Protein AF-0000000082329421 (afdb_homodimer)

Structure (mmCIF, N/CA/C/O backbone):
data_AF-0000000082329421-model_v1
#
loop_
_entity.id
_entity.type
_entity.pdbx_description
1 polymer 'Helix-turn-helix transcriptional regulator'
#
loop_
_atom_site.group_PDB
_atom_site.id
_atom_site.type_symbol
_atom_site.label_atom_id
_atom_site.label_alt_id
_atom_site.label_comp_id
_atom_site.label_asym_id
_atom_site.label_entity_id
_atom_site.label_seq_id
_atom_site.pdbx_PDB_ins_code
_atom_site.Cartn_x
_atom_site.Cartn_y
_atom_site.Cartn_z
_atom_site.occupancy
_atom_site.B_iso_or_equiv
_atom_site.auth_seq_id
_atom_site.auth_comp_id
_atom_site.auth_asym_id
_atom_site.auth_atom_id
_atom_site.pdbx_PDB_model_num
ATOM 1 N N . MET A 1 1 ? 13.047 -3.498 -14.539 1 42.19 1 MET A N 1
ATOM 2 C CA . MET A 1 1 ? 12.641 -2.104 -14.664 1 42.19 1 MET A CA 1
ATOM 3 C C . MET A 1 1 ? 11.586 -1.751 -13.625 1 42.19 1 MET A C 1
ATOM 5 O O . MET A 1 1 ? 10.562 -2.434 -13.516 1 42.19 1 MET A O 1
ATOM 9 N N . ASP A 1 2 ? 12.062 -1.331 -12.398 1 55.62 2 ASP A N 1
ATOM 10 C CA . ASP A 1 2 ? 11.07 -0.874 -11.43 1 55.62 2 ASP A CA 1
ATOM 11 C C . ASP A 1 2 ? 10.047 0.046 -12.086 1 55.62 2 ASP A C 1
ATOM 13 O O . ASP A 1 2 ? 10.406 0.966 -12.82 1 55.62 2 ASP A O 1
ATOM 17 N N . ASP A 1 3 ? 8.789 -0.523 -12.219 1 69.56 3 ASP A N 1
ATOM 18 C CA . ASP A 1 3 ? 7.719 0.151 -12.945 1 69.56 3 ASP A CA 1
ATOM 19 C C . ASP A 1 3 ? 6.957 1.113 -12.039 1 69.56 3 ASP A C 1
ATOM 21 O O . ASP A 1 3 ? 6.68 0.793 -10.883 1 69.56 3 ASP A O 1
ATOM 25 N N . GLU A 1 4 ? 7.133 2.285 -12.422 1 78.12 4 GLU A N 1
ATOM 26 C CA . GLU A 1 4 ? 6.234 3.258 -11.805 1 78.12 4 GLU A CA 1
ATOM 27 C C . GLU A 1 4 ? 4.777 2.824 -11.93 1 78.12 4 GLU A C 1
ATOM 29 O O . GLU A 1 4 ? 4.363 2.324 -12.977 1 78.12 4 GLU A O 1
ATOM 34 N N . SER A 1 5 ? 4.184 2.783 -10.758 1 86.19 5 SER A N 1
ATOM 35 C CA . SER A 1 5 ? 2.781 2.383 -10.711 1 86.19 5 SER A CA 1
ATOM 36 C C . SER A 1 5 ? 1.927 3.436 -10.016 1 86.19 5 SER A C 1
ATOM 38 O O . SER A 1 5 ? 2.455 4.359 -9.391 1 86.19 5 SER A O 1
ATOM 40 N N . SER A 1 6 ? 0.655 3.314 -10.281 1 89.69 6 SER A N 1
ATOM 41 C CA . SER A 1 6 ? -0.26 4.203 -9.57 1 89.69 6 SER A CA 1
ATOM 42 C C . SER A 1 6 ? -0.683 3.611 -8.234 1 89.69 6 SER A C 1
ATOM 44 O O . SER A 1 6 ? -0.635 2.395 -8.039 1 89.69 6 SER A O 1
ATOM 46 N N . ILE A 1 7 ? -1.016 4.426 -7.352 1 90.06 7 ILE A N 1
ATOM 47 C CA . ILE A 1 7 ? -1.531 3.988 -6.059 1 90.06 7 ILE A CA 1
ATOM 48 C C . ILE A 1 7 ? -2.783 3.139 -6.266 1 90.06 7 ILE A C 1
ATOM 50 O O . ILE A 1 7 ? -3.002 2.16 -5.547 1 90.06 7 ILE A O 1
ATOM 54 N N . GLU A 1 8 ? -3.562 3.521 -7.246 1 87.44 8 GLU A N 1
ATOM 55 C CA . GLU A 1 8 ? -4.785 2.787 -7.555 1 87.44 8 GLU A CA 1
ATOM 56 C C . GLU A 1 8 ? -4.484 1.338 -7.922 1 87.44 8 GLU A C 1
ATOM 58 O O . GLU A 1 8 ? -5.238 0.43 -7.566 1 87.44 8 GLU A O 1
ATOM 63 N N . GLU A 1 9 ? -3.438 1.162 -8.633 1 87.19 9 GLU A N 1
ATOM 64 C CA . GLU A 1 9 ? -3.049 -0.194 -9.008 1 87.19 9 GLU A CA 1
ATOM 65 C C . GLU A 1 9 ? -2.711 -1.034 -7.785 1 87.19 9 GLU A C 1
ATOM 67 O O . GLU A 1 9 ? -3.115 -2.195 -7.688 1 87.19 9 GLU A O 1
ATOM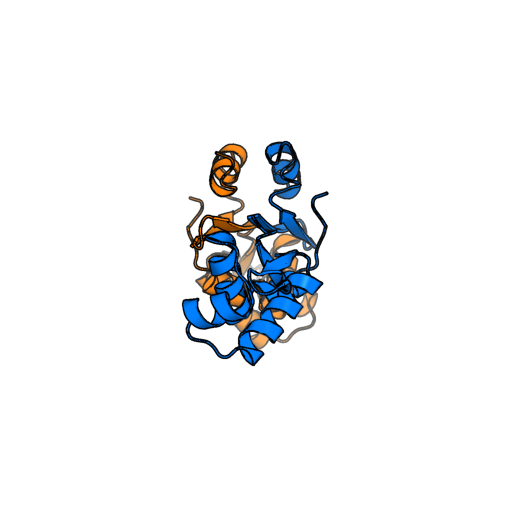 72 N N . VAL A 1 10 ? -1.983 -0.462 -6.844 1 87.38 10 VAL A N 1
ATOM 73 C CA . VAL A 1 10 ? -1.625 -1.146 -5.605 1 87.38 10 VAL A CA 1
ATOM 74 C C . VAL A 1 10 ? -2.885 -1.446 -4.797 1 87.38 10 VAL A C 1
ATOM 76 O O . VAL A 1 10 ? -3.074 -2.57 -4.324 1 87.38 10 VAL A O 1
ATOM 79 N N . LEU A 1 11 ? -3.77 -0.457 -4.695 1 89.12 11 LEU A N 1
ATOM 80 C CA . LEU A 1 11 ? -4.988 -0.599 -3.906 1 89.12 11 LEU A CA 1
ATOM 81 C C . LEU A 1 11 ? -5.918 -1.634 -4.527 1 89.12 11 LEU A C 1
ATOM 83 O O . LEU A 1 11 ? -6.621 -2.354 -3.812 1 89.12 11 LEU A O 1
ATOM 87 N N . ASN A 1 12 ? -5.871 -1.759 -5.773 1 88.81 12 ASN A N 1
ATOM 88 C CA . ASN A 1 12 ? -6.742 -2.695 -6.477 1 88.81 12 ASN A CA 1
ATOM 89 C C . ASN A 1 12 ? -6.211 -4.121 -6.402 1 88.81 12 ASN A C 1
ATOM 91 O O . ASN A 1 12 ? -6.961 -5.082 -6.586 1 88.81 12 ASN A O 1
ATOM 95 N N . THR A 1 13 ? -5.008 -4.281 -6.164 1 92.62 13 THR A N 1
ATOM 96 C CA . THR A 1 13 ? -4.414 -5.613 -6.133 1 92.62 13 THR A CA 1
ATOM 97 C C . THR A 1 13 ? -4.121 -6.043 -4.699 1 92.62 13 THR A C 1
ATOM 99 O O . THR A 1 13 ? -4.902 -6.777 -4.094 1 92.62 13 THR A O 1
ATOM 102 N N . ILE A 1 14 ? -3.129 -5.336 -4.098 1 91.31 14 ILE A N 1
ATOM 103 C CA . ILE A 1 14 ? -2.711 -5.668 -2.74 1 91.31 14 ILE A CA 1
ATOM 104 C C . ILE A 1 14 ? -3.836 -5.34 -1.759 1 91.31 14 ILE A C 1
ATOM 106 O O . ILE A 1 14 ? -3.975 -5.996 -0.723 1 91.31 14 ILE A O 1
ATOM 110 N N . GLY A 1 15 ? -4.602 -4.398 -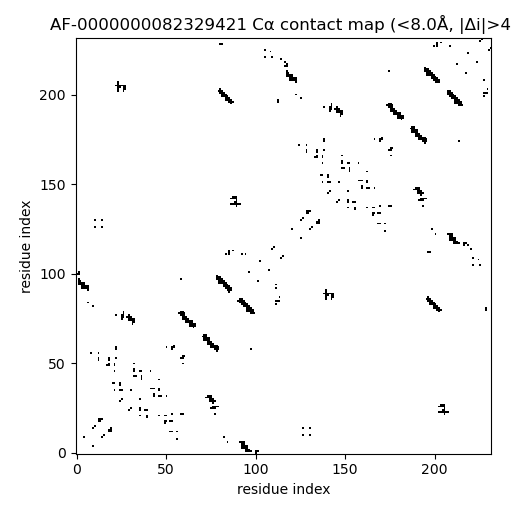2.146 1 92.62 15 GLY A N 1
ATOM 111 C CA . GLY A 1 15 ? -5.734 -4.02 -1.316 1 92.62 15 GLY A CA 1
ATOM 112 C C . GLY A 1 15 ? -6.844 -5.059 -1.31 1 92.62 15 GLY A C 1
ATOM 113 O O . GLY A 1 15 ? -7.695 -5.059 -0.418 1 92.62 15 GLY A O 1
ATOM 114 N N . ASP A 1 16 ? -6.902 -5.902 -2.291 1 92.19 16 ASP A N 1
ATOM 115 C CA . ASP A 1 16 ? -7.867 -6.992 -2.373 1 92.19 16 ASP A CA 1
ATOM 116 C C . ASP A 1 16 ? -7.398 -8.203 -1.576 1 92.19 16 ASP A C 1
ATOM 118 O O . ASP A 1 16 ? -6.355 -8.789 -1.877 1 92.19 16 ASP A O 1
ATOM 122 N N . GLU A 1 17 ? -8.141 -8.555 -0.626 1 93.12 17 GLU A N 1
ATOM 123 C CA . GLU A 1 17 ? -7.738 -9.617 0.295 1 93.12 17 GLU A CA 1
ATOM 124 C C . GLU A 1 17 ? -7.531 -10.938 -0.441 1 93.12 17 GLU A C 1
ATOM 126 O O . GLU A 1 17 ? -6.574 -11.664 -0.169 1 93.12 17 GLU A O 1
ATOM 131 N N . HIS A 1 18 ? -8.461 -11.266 -1.321 1 94.5 18 HIS A N 1
ATOM 132 C CA . HIS A 1 18 ? -8.328 -12.516 -2.059 1 94.5 18 HIS A CA 1
ATOM 133 C C . HIS A 1 18 ? -7.105 -12.492 -2.969 1 94.5 18 HIS A C 1
ATOM 135 O O . HIS A 1 18 ? -6.402 -13.5 -3.096 1 94.5 18 HIS A O 1
ATOM 141 N N . ALA A 1 19 ? -6.875 -11.359 -3.598 1 95.88 19 ALA A N 1
ATOM 142 C CA . ALA A 1 19 ? -5.684 -11.234 -4.43 1 95.88 19 ALA A CA 1
ATOM 143 C C . ALA A 1 19 ? -4.414 -11.422 -3.605 1 95.88 19 ALA A C 1
ATOM 145 O O . ALA A 1 19 ? -3.48 -12.102 -4.035 1 95.88 19 ALA A O 1
ATOM 146 N N . ARG A 1 20 ? -4.414 -10.812 -2.457 1 96.06 20 ARG A N 1
ATOM 147 C CA . ARG A 1 20 ? -3.273 -10.969 -1.56 1 96.06 20 ARG A CA 1
ATOM 148 C C . ARG A 1 20 ? -3.055 -12.43 -1.196 1 96.06 20 ARG A C 1
ATOM 150 O O . ARG A 1 20 ? -1.918 -12.906 -1.162 1 96.06 20 ARG A O 1
ATOM 157 N N . THR A 1 21 ? -4.113 -13.039 -0.933 1 96.75 21 THR A N 1
ATOM 158 C CA . THR A 1 21 ? -4.055 -14.445 -0.534 1 96.75 21 THR A CA 1
ATOM 159 C C . THR A 1 21 ? -3.51 -15.305 -1.669 1 96.75 21 THR A C 1
ATOM 161 O O . THR A 1 21 ? -2.643 -16.156 -1.449 1 96.75 21 THR A O 1
ATOM 164 N N . VAL A 1 22 ? -4 -15.102 -2.799 1 97.81 22 VAL A N 1
ATOM 165 C CA . VAL A 1 22 ? -3.553 -15.844 -3.971 1 97.81 22 VAL A CA 1
ATOM 166 C C . VAL A 1 22 ? -2.08 -15.547 -4.242 1 97.81 22 VAL A C 1
ATOM 168 O O . VAL A 1 22 ? -1.291 -16.469 -4.492 1 97.81 22 VAL A O 1
ATOM 171 N N . LEU A 1 23 ? -1.725 -14.281 -4.207 1 97.25 23 LEU A N 1
ATOM 172 C CA . LEU A 1 23 ? -0.35 -13.859 -4.449 1 97.25 23 LEU A CA 1
ATOM 173 C C . LEU A 1 23 ? 0.599 -14.492 -3.434 1 97.25 23 LEU A C 1
ATOM 175 O O . LEU A 1 23 ? 1.676 -14.969 -3.799 1 97.25 23 LEU A O 1
ATOM 179 N N . ALA A 1 24 ? 0.204 -14.484 -2.205 1 97.44 24 ALA A N 1
ATOM 180 C CA . ALA A 1 24 ? 1.002 -15.117 -1.16 1 97.44 24 ALA A CA 1
ATOM 181 C C . ALA A 1 24 ? 1.198 -16.609 -1.444 1 97.44 24 ALA A C 1
ATOM 183 O O . ALA A 1 24 ? 2.309 -17.125 -1.315 1 97.44 24 ALA A O 1
ATOM 184 N N . SER A 1 25 ? 0.148 -17.266 -1.814 1 97.75 25 SER A N 1
ATOM 185 C CA . SER A 1 25 ? 0.208 -18.688 -2.102 1 97.75 25 SER A CA 1
ATOM 186 C C . SER A 1 25 ? 1.174 -18.984 -3.244 1 97.75 25 SER A C 1
ATOM 188 O O . SER A 1 25 ? 2.006 -19.891 -3.145 1 97.75 25 SER A O 1
ATOM 190 N N . VAL A 1 26 ? 1.077 -18.188 -4.293 1 96.88 26 VAL A N 1
ATOM 191 C CA . VAL A 1 26 ? 1.914 -18.391 -5.469 1 96.88 26 VAL A CA 1
ATOM 192 C C . VAL A 1 26 ? 3.361 -18.031 -5.145 1 96.88 26 VAL A C 1
ATOM 194 O O . VAL A 1 26 ? 4.293 -18.562 -5.754 1 96.88 26 VAL A O 1
ATOM 197 N N . SER A 1 27 ? 3.549 -17.047 -4.27 1 95.81 27 SER A N 1
ATOM 198 C CA . SER A 1 27 ? 4.895 -16.703 -3.836 1 95.81 27 SER A CA 1
ATOM 199 C C . SER A 1 27 ? 5.574 -17.875 -3.135 1 95.81 27 SER A C 1
ATOM 201 O O . SER A 1 27 ? 6.785 -18.078 -3.277 1 95.81 27 SER A O 1
ATOM 203 N N . ARG A 1 28 ? 4.859 -18.578 -2.385 1 96 28 ARG A N 1
ATOM 204 C CA . ARG A 1 28 ? 5.383 -19.734 -1.662 1 96 28 ARG A CA 1
ATOM 205 C C . ARG A 1 28 ? 5.656 -20.891 -2.611 1 96 28 ARG A C 1
ATOM 207 O O . ARG A 1 28 ? 6.703 -21.531 -2.531 1 96 28 ARG A O 1
ATOM 214 N N . GLU A 1 29 ? 4.613 -21.125 -3.455 1 97 29 GLU A N 1
ATOM 215 C CA . GLU A 1 29 ? 4.695 -22.25 -4.391 1 97 29 GLU A CA 1
ATOM 216 C C . GLU A 1 29 ? 3.893 -21.969 -5.656 1 97 29 GLU A C 1
ATOM 218 O O . GLU A 1 29 ? 2.691 -21.703 -5.586 1 97 29 GLU A O 1
ATOM 223 N N . PRO A 1 30 ? 4.562 -22.047 -6.754 1 97.62 30 PRO A N 1
ATOM 224 C CA . PRO A 1 30 ? 3.799 -21.922 -8 1 97.62 30 PRO A CA 1
ATOM 225 C C . PRO A 1 30 ? 2.65 -22.922 -8.086 1 97.62 30 PRO A C 1
ATOM 227 O O . PRO A 1 30 ? 2.666 -23.953 -7.398 1 97.62 30 PRO A O 1
ATOM 230 N N . GLY A 1 31 ? 1.682 -22.625 -8.922 1 97.62 31 GLY A N 1
ATOM 231 C CA . GLY A 1 31 ? 0.572 -23.562 -9.055 1 97.62 31 GLY A CA 1
ATOM 232 C C . GLY A 1 31 ? -0.41 -23.172 -10.141 1 97.62 31 GLY A C 1
ATOM 233 O O . GLY A 1 31 ? -0.447 -22.016 -10.57 1 97.62 31 GLY A O 1
ATOM 234 N N . SER A 1 32 ? -1.15 -24.172 -10.594 1 97.88 32 SER A N 1
ATOM 235 C CA . SER A 1 32 ? -2.266 -23.938 -11.508 1 97.88 32 SER A CA 1
ATOM 236 C C . SER A 1 32 ? -3.469 -23.359 -10.766 1 97.88 32 SER A C 1
ATOM 238 O O . SER A 1 32 ? -3.504 -23.359 -9.531 1 97.88 32 SER A O 1
ATOM 240 N N . ALA A 1 33 ? -4.441 -22.875 -11.57 1 97.81 33 ALA A N 1
ATOM 241 C CA . ALA A 1 33 ? -5.672 -22.375 -10.969 1 97.81 33 ALA A CA 1
ATOM 242 C C . ALA A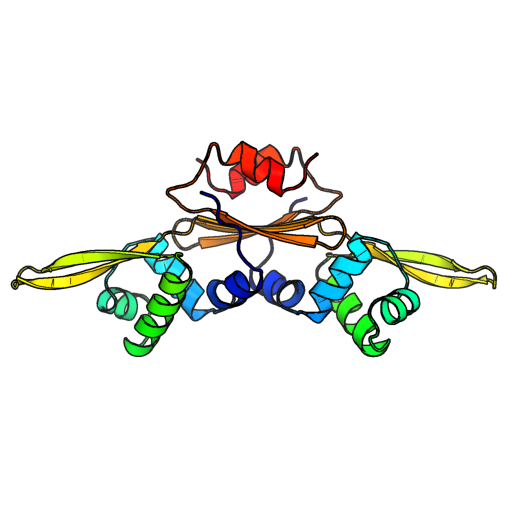 1 33 ? -6.32 -23.438 -10.078 1 97.81 33 ALA A C 1
ATOM 244 O O . ALA A 1 33 ? -6.793 -23.141 -8.984 1 97.81 33 ALA A O 1
ATOM 245 N N . LYS A 1 34 ? -6.297 -24.625 -10.562 1 96.81 34 LYS A N 1
ATOM 246 C CA . LYS A 1 34 ? -6.879 -25.734 -9.805 1 96.81 34 LYS A CA 1
ATOM 247 C C . LYS A 1 34 ? -6.121 -25.969 -8.5 1 96.81 34 LYS A C 1
ATOM 249 O O . LYS A 1 34 ? -6.73 -26.125 -7.441 1 96.81 34 LYS A O 1
ATOM 254 N N . GLU A 1 35 ? -4.859 -26.062 -8.602 1 97.56 35 GLU A N 1
ATOM 255 C CA . GLU A 1 35 ? -4.031 -26.266 -7.418 1 97.56 35 GLU A CA 1
ATOM 256 C C . GLU A 1 35 ? -4.219 -25.141 -6.398 1 97.56 35 GLU A C 1
ATOM 258 O O . GLU A 1 35 ? -4.281 -25.391 -5.195 1 97.56 35 GLU A O 1
ATOM 263 N N . LEU A 1 36 ? -4.277 -23.906 -6.879 1 98.06 36 LEU A N 1
ATOM 264 C CA . LEU A 1 36 ? -4.473 -22.766 -6.004 1 98.06 36 LEU A CA 1
ATOM 265 C C . LEU A 1 36 ? -5.844 -22.812 -5.332 1 98.06 36 LEU A C 1
ATOM 267 O O . LEU A 1 36 ? -5.969 -22.516 -4.141 1 98.06 36 LEU A O 1
ATOM 271 N N . ALA A 1 37 ? -6.848 -23.172 -6.055 1 97.94 37 ALA A N 1
ATOM 272 C CA . ALA A 1 37 ? -8.195 -23.297 -5.504 1 97.94 37 ALA A CA 1
ATOM 273 C C . ALA A 1 37 ? -8.219 -24.312 -4.363 1 97.94 37 ALA A C 1
ATOM 275 O O . ALA A 1 37 ? -8.812 -24.062 -3.311 1 97.94 37 ALA A O 1
ATOM 276 N N . ASP A 1 38 ? -7.543 -25.438 -4.566 1 97.69 38 ASP A N 1
ATOM 277 C CA . ASP A 1 38 ? -7.465 -26.484 -3.555 1 97.69 38 ASP A CA 1
ATOM 278 C C . ASP A 1 38 ? -6.695 -26 -2.326 1 97.69 38 ASP A C 1
ATOM 280 O O . ASP A 1 38 ? -7.145 -26.188 -1.194 1 97.69 38 ASP A O 1
ATOM 284 N N . ARG A 1 39 ? -5.582 -25.344 -2.572 1 96.69 39 ARG A N 1
ATOM 285 C CA . ARG A 1 39 ? -4.711 -24.875 -1.498 1 96.69 39 ARG A CA 1
ATOM 286 C C . ARG A 1 39 ? -5.41 -23.828 -0.638 1 96.69 39 ARG A C 1
ATOM 288 O O . ARG A 1 39 ? -5.227 -23.797 0.58 1 96.69 39 ARG A O 1
ATOM 295 N N . LEU A 1 40 ? -6.207 -22.953 -1.226 1 97.12 40 LEU A N 1
ATOM 296 C CA . LEU A 1 40 ? -6.785 -21.812 -0.542 1 97.12 40 LEU A CA 1
ATOM 297 C C . LEU A 1 40 ? -8.242 -22.062 -0.179 1 97.12 40 LEU A C 1
ATOM 299 O O . LEU A 1 40 ? -8.883 -21.234 0.464 1 97.12 40 LEU A O 1
ATOM 303 N N . ASP A 1 41 ? -8.766 -23.156 -0.575 1 97.12 41 ASP A N 1
ATOM 304 C CA . ASP A 1 41 ? -10.156 -23.516 -0.334 1 97.12 41 ASP A CA 1
ATOM 305 C C . ASP A 1 41 ? -11.102 -22.438 -0.87 1 97.12 41 ASP A C 1
ATOM 307 O O . ASP A 1 41 ? -11.953 -21.938 -0.139 1 97.12 41 ASP A O 1
ATOM 311 N N . LEU A 1 42 ? -10.898 -22.016 -2.025 1 96.5 42 LEU A N 1
ATOM 312 C CA . LEU A 1 42 ? -11.711 -21.062 -2.777 1 96.5 42 LEU A CA 1
ATOM 313 C C . LEU A 1 42 ? -12.211 -21.688 -4.078 1 96.5 42 LEU A C 1
ATOM 315 O O . LEU A 1 42 ? -11.641 -22.672 -4.562 1 96.5 42 LEU A O 1
ATOM 319 N N . SER A 1 43 ? -13.211 -21.141 -4.605 1 96.75 43 SER A N 1
ATOM 320 C CA . SER A 1 43 ? -13.742 -21.641 -5.871 1 96.75 43 SER A CA 1
ATOM 321 C C . SER A 1 43 ? -12.82 -21.297 -7.035 1 96.75 43 SER A C 1
ATOM 323 O O . SER A 1 43 ? -12.086 -20.297 -6.977 1 96.75 43 SER A O 1
ATOM 325 N N . ARG A 1 44 ? -12.867 -22.078 -8.07 1 96.5 44 ARG A N 1
ATOM 326 C CA . ARG A 1 44 ? -12.055 -21.828 -9.25 1 96.5 44 ARG A CA 1
ATOM 327 C C . ARG A 1 44 ? -12.398 -20.469 -9.875 1 96.5 44 ARG A C 1
ATOM 329 O O . ARG A 1 44 ? -11.5 -19.719 -10.273 1 96.5 44 ARG A O 1
ATOM 336 N N . PRO A 1 45 ? -13.688 -20.172 -9.969 1 97.06 45 PRO A N 1
ATOM 337 C CA . PRO A 1 45 ? -14 -18.844 -10.508 1 97.06 45 PRO A CA 1
ATOM 338 C C . PRO A 1 45 ? -13.352 -17.719 -9.703 1 97.06 45 PRO A C 1
ATOM 340 O O . PRO A 1 45 ? -12.875 -16.734 -10.281 1 97.06 45 PRO A O 1
ATOM 343 N N . THR A 1 46 ? -13.359 -17.797 -8.406 1 96.25 46 THR A N 1
ATOM 344 C CA . THR A 1 46 ? -12.734 -16.797 -7.547 1 96.25 46 THR A CA 1
ATOM 345 C C . THR A 1 46 ? -11.242 -16.703 -7.824 1 96.25 46 THR A C 1
ATOM 347 O O . THR A 1 46 ? -10.695 -15.609 -7.941 1 96.25 46 THR A O 1
ATOM 350 N N . ILE A 1 47 ? -10.633 -17.844 -7.934 1 97.88 47 ILE A N 1
ATOM 351 C CA . ILE A 1 47 ? -9.203 -17.906 -8.203 1 97.88 47 ILE A CA 1
ATOM 352 C C . ILE A 1 47 ? -8.906 -17.266 -9.555 1 97.88 47 ILE A C 1
ATOM 354 O O . ILE A 1 47 ? -7.992 -16.438 -9.68 1 97.88 47 ILE A O 1
ATOM 358 N N . TYR A 1 48 ? -9.656 -17.594 -10.539 1 97.62 48 TYR A N 1
ATOM 359 C CA . TYR A 1 48 ? -9.422 -17.062 -11.883 1 97.62 48 TYR A CA 1
ATOM 360 C C . TYR A 1 48 ? -9.531 -15.539 -11.898 1 97.62 48 TYR A C 1
ATOM 362 O O . TYR A 1 48 ? -8.711 -14.859 -12.516 1 97.62 48 TYR A O 1
ATOM 370 N N . ARG A 1 49 ? -10.508 -15.055 -11.25 1 97.31 49 ARG A N 1
ATOM 371 C CA . ARG A 1 49 ? -10.688 -13.609 -11.195 1 97.31 49 ARG A CA 1
ATOM 372 C C . ARG A 1 49 ? -9.469 -12.93 -10.586 1 97.31 49 ARG A C 1
ATOM 374 O O . ARG A 1 49 ? -9.023 -11.891 -11.078 1 97.31 49 ARG A O 1
ATOM 381 N N . ARG A 1 50 ? -8.875 -13.547 -9.562 1 97.81 50 ARG A N 1
ATOM 382 C CA . ARG A 1 50 ? -7.742 -12.914 -8.883 1 97.81 50 ARG A CA 1
ATOM 383 C C . ARG A 1 50 ? -6.457 -13.109 -9.68 1 97.81 50 ARG A C 1
ATOM 385 O O . ARG A 1 50 ? -5.578 -12.242 -9.664 1 97.81 50 ARG A O 1
ATOM 392 N N . LEU A 1 51 ? -6.414 -14.25 -10.336 1 97.88 51 LEU A N 1
ATOM 393 C CA . LEU A 1 51 ? -5.27 -14.453 -11.211 1 97.88 51 LEU A CA 1
ATOM 394 C C . LEU A 1 51 ? -5.262 -13.43 -12.344 1 97.88 51 LEU A C 1
ATOM 396 O O . LEU A 1 51 ? -4.211 -12.891 -12.695 1 97.88 51 LEU A O 1
ATOM 400 N N . GLU A 1 52 ? -6.418 -13.18 -12.914 1 97 52 GLU A N 1
ATOM 401 C CA . GLU A 1 52 ? -6.539 -12.18 -13.969 1 97 52 GLU A CA 1
ATOM 402 C C . GLU A 1 52 ? -6.133 -10.797 -13.461 1 97 52 GLU A C 1
ATOM 404 O O . GLU A 1 52 ? -5.363 -10.094 -14.117 1 97 52 GLU A O 1
ATOM 409 N N . LEU A 1 53 ? -6.633 -10.43 -12.375 1 96.25 53 LEU A N 1
ATOM 410 C CA . LEU A 1 53 ? -6.309 -9.141 -11.766 1 96.25 53 LEU A CA 1
ATOM 411 C C . LEU A 1 53 ? -4.809 -9.016 -11.531 1 96.25 53 LEU A C 1
ATOM 413 O O . LEU A 1 53 ? -4.211 -7.988 -11.875 1 96.25 53 LEU A O 1
ATOM 417 N N . LEU A 1 54 ? -4.188 -10.039 -10.93 1 96.56 54 LEU A N 1
ATOM 418 C CA . LEU A 1 54 ? -2.764 -10.031 -10.609 1 96.56 54 LEU A CA 1
ATOM 419 C C . LEU A 1 54 ? -1.925 -10.016 -11.883 1 96.56 54 LEU A C 1
ATOM 421 O O . LEU A 1 54 ? -0.878 -9.359 -11.938 1 96.56 54 LEU A O 1
ATOM 425 N N . GLN A 1 55 ? -2.395 -10.695 -12.867 1 95.38 55 GLN A N 1
ATOM 426 C CA . GLN A 1 55 ? -1.702 -10.727 -14.148 1 95.38 55 GLN A CA 1
ATOM 427 C C . GLN A 1 55 ? -1.769 -9.375 -14.844 1 95.38 55 GLN A C 1
ATOM 429 O O . GLN A 1 55 ? -0.777 -8.914 -15.414 1 95.38 55 GLN A O 1
ATOM 434 N N . GLU A 1 56 ? -2.939 -8.75 -14.844 1 92.81 56 GLU A N 1
ATOM 435 C CA . GLU A 1 56 ? -3.137 -7.441 -15.469 1 92.81 56 GLU A CA 1
ATOM 436 C C . GLU A 1 56 ? -2.189 -6.398 -14.875 1 92.81 56 GLU A C 1
ATOM 438 O O . GLU A 1 56 ? -1.854 -5.41 -15.531 1 92.81 56 GLU A O 1
ATOM 443 N N . ASN A 1 57 ? -1.721 -6.656 -13.688 1 91.81 57 ASN A N 1
ATOM 444 C CA . ASN A 1 57 ? -0.837 -5.711 -13.008 1 91.81 57 ASN A CA 1
ATOM 445 C C . ASN A 1 57 ? 0.583 -6.262 -12.891 1 91.81 57 ASN A C 1
ATOM 447 O O . ASN A 1 57 ? 1.379 -5.77 -12.094 1 91.81 57 ASN A O 1
ATOM 451 N N . ASP A 1 58 ? 0.831 -7.371 -13.555 1 91.81 58 ASP A N 1
ATOM 452 C CA . ASP A 1 58 ? 2.148 -7.98 -13.703 1 91.81 58 ASP A CA 1
ATOM 453 C C . ASP A 1 58 ? 2.709 -8.422 -12.352 1 91.81 58 ASP A C 1
ATOM 455 O O . ASP A 1 58 ? 3.908 -8.289 -12.102 1 91.81 58 ASP A O 1
ATOM 459 N N . LEU A 1 59 ? 1.865 -8.836 -11.5 1 9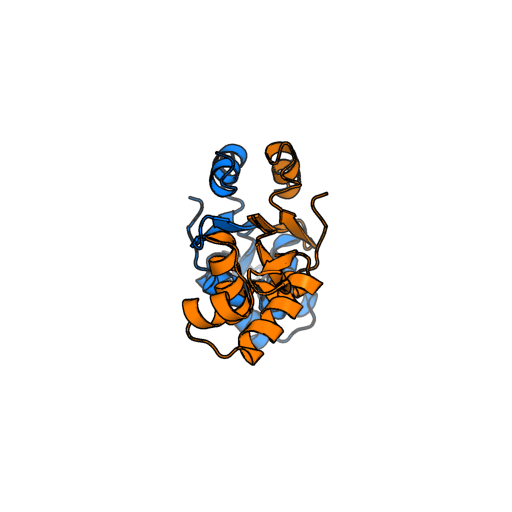5 59 LEU A N 1
ATOM 460 C CA . LEU A 1 59 ? 2.293 -9.281 -10.18 1 95 59 LEU A CA 1
ATOM 461 C C . LEU A 1 59 ? 2.516 -10.789 -10.164 1 95 59 LEU A C 1
ATOM 463 O O . LEU A 1 59 ? 3.104 -11.328 -9.219 1 95 59 LEU A O 1
ATOM 467 N N . ILE A 1 60 ? 2.041 -11.43 -11.164 1 96.62 60 ILE A N 1
ATOM 468 C CA . ILE A 1 60 ? 2.32 -12.844 -11.398 1 96.62 60 ILE A CA 1
ATOM 469 C C . ILE A 1 60 ? 2.654 -13.062 -12.867 1 96.62 60 ILE A C 1
ATOM 471 O O . ILE A 1 60 ? 2.377 -12.203 -13.711 1 96.62 60 ILE A O 1
ATOM 475 N N . LYS A 1 61 ? 3.238 -14.156 -13.102 1 96.56 61 LYS A N 1
ATOM 476 C CA . LYS A 1 61 ? 3.514 -14.648 -14.445 1 96.56 61 LYS A CA 1
ATOM 477 C C . LYS A 1 61 ? 2.955 -16.062 -14.641 1 96.56 61 LYS A C 1
ATOM 479 O O . LYS A 1 61 ? 2.703 -16.766 -13.664 1 96.56 61 LYS A O 1
ATOM 484 N N . ASP A 1 62 ? 2.643 -16.344 -15.805 1 97.12 62 ASP A N 1
ATOM 485 C CA . ASP A 1 62 ? 2.201 -17.703 -16.078 1 97.12 62 ASP A CA 1
ATOM 486 C C . ASP A 1 62 ? 3.064 -18.359 -17.156 1 97.12 62 ASP A C 1
ATOM 488 O O . ASP A 1 62 ? 3.703 -17.672 -17.953 1 97.12 62 ASP A O 1
ATOM 492 N N . ARG A 1 63 ? 3.182 -19.609 -17.141 1 97.06 63 ARG A N 1
ATOM 493 C CA . ARG A 1 63 ? 3.775 -20.422 -18.203 1 97.06 63 ARG A CA 1
ATOM 494 C C . ARG A 1 63 ? 2.902 -21.625 -18.516 1 97.06 63 ARG A C 1
ATOM 496 O O . ARG A 1 63 ? 2.166 -22.109 -17.656 1 97.06 63 ARG A O 1
ATOM 503 N N . THR A 1 64 ? 2.906 -22.047 -19.734 1 97.38 64 THR A N 1
ATOM 504 C CA . THR A 1 64 ? 2.137 -23.203 -20.156 1 97.38 64 THR A CA 1
ATOM 505 C C . THR A 1 64 ? 2.955 -24.484 -19.984 1 97.38 64 THR A C 1
ATOM 507 O O . THR A 1 64 ? 4.09 -24.562 -20.453 1 97.38 64 THR A O 1
ATOM 510 N N . LEU A 1 65 ? 2.357 -25.391 -19.328 1 96.75 65 LEU A N 1
ATOM 511 C CA . LEU A 1 65 ? 2.982 -26.688 -19.125 1 96.75 65 LEU A CA 1
ATOM 512 C C . LEU A 1 65 ? 2.117 -27.812 -19.703 1 96.75 65 LEU A C 1
ATOM 514 O O . LEU A 1 65 ? 0.94 -27.594 -20 1 96.75 65 LEU A O 1
ATOM 518 N N . VAL A 1 66 ? 2.713 -28.969 -20 1 95.81 66 VAL A N 1
ATOM 519 C CA . VAL A 1 66 ? 2.006 -30.125 -20.531 1 95.81 66 VAL A CA 1
ATOM 520 C C . VAL A 1 66 ? 1.911 -31.219 -19.453 1 95.81 66 VAL A C 1
ATOM 522 O O . VAL A 1 66 ? 2.926 -31.625 -18.891 1 95.81 66 VAL A O 1
ATOM 525 N N . ALA A 1 67 ? 0.731 -31.656 -19.234 1 93.81 67 ALA A N 1
ATOM 526 C CA . ALA A 1 67 ? 0.478 -32.688 -18.234 1 93.81 67 ALA A CA 1
ATOM 527 C C . ALA A 1 67 ? 0.783 -34.094 -18.797 1 93.81 67 ALA A C 1
ATOM 529 O O . ALA A 1 67 ? 1.062 -34.219 -20 1 93.81 67 ALA A O 1
ATOM 530 N N . ASP A 1 68 ? 0.791 -35.062 -17.844 1 93.31 68 ASP A N 1
ATOM 531 C CA . ASP A 1 68 ? 1.085 -36.438 -18.234 1 93.31 68 ASP A CA 1
ATOM 532 C C . ASP A 1 68 ? 0.094 -36.906 -19.281 1 93.31 68 ASP A C 1
ATOM 534 O O . ASP A 1 68 ? 0.438 -37.75 -20.125 1 93.31 68 ASP A O 1
ATOM 538 N N . ASP A 1 69 ? -1.076 -36.406 -19.234 1 93.62 69 ASP A N 1
ATOM 539 C CA . ASP A 1 69 ? -2.111 -36.844 -20.172 1 93.62 69 ASP A CA 1
ATOM 540 C C . ASP A 1 69 ? -2.043 -36.062 -21.469 1 93.62 69 ASP A C 1
ATOM 542 O O . ASP A 1 69 ? -2.895 -36.219 -22.344 1 93.62 69 ASP A O 1
ATOM 546 N N . GLY A 1 70 ? -1.101 -35.219 -21.594 1 94.19 70 GLY A N 1
ATOM 547 C CA . GLY A 1 70 ? -0.878 -34.469 -22.812 1 94.19 70 GLY A CA 1
ATOM 548 C C . GLY A 1 70 ? -1.578 -33.125 -22.828 1 94.19 70 GLY A C 1
ATOM 549 O O . GLY A 1 70 ? -1.354 -32.312 -23.734 1 94.19 70 GLY A O 1
ATOM 550 N N . ASN A 1 71 ? -2.416 -32.938 -21.781 1 95.06 71 ASN A N 1
ATOM 551 C CA . ASN A 1 71 ? -3.146 -31.656 -21.75 1 95.06 71 ASN A CA 1
ATOM 552 C C . ASN A 1 71 ? -2.252 -30.516 -21.297 1 95.06 71 ASN A C 1
ATOM 554 O O . ASN A 1 71 ? -1.379 -30.688 -20.453 1 95.06 71 ASN A O 1
ATOM 558 N N . HIS A 1 72 ? -2.514 -29.359 -22 1 96.62 72 HIS A N 1
ATOM 559 C CA . HIS A 1 72 ? -1.802 -28.141 -21.609 1 96.62 72 HIS A CA 1
ATOM 560 C C . HIS A 1 72 ? -2.484 -27.469 -20.438 1 96.62 72 HIS A C 1
ATOM 562 O O . HIS A 1 72 ? -3.713 -27.469 -20.328 1 96.62 72 HIS A O 1
ATOM 568 N N . TYR A 1 73 ? -1.687 -26.922 -19.531 1 95.94 73 TYR A N 1
ATOM 569 C CA . TYR A 1 73 ? -2.256 -26.125 -18.453 1 95.94 73 TYR A CA 1
ATOM 570 C C . TYR A 1 73 ? -1.323 -24.969 -18.078 1 95.94 73 TYR A C 1
ATOM 572 O O . TYR A 1 73 ? -0.134 -25 -18.406 1 95.94 73 TYR A O 1
ATOM 580 N N . LYS A 1 74 ? -1.895 -24 -17.391 1 97.31 74 LYS A N 1
ATOM 581 C CA . LYS A 1 74 ? -1.115 -22.844 -16.969 1 97.31 74 LYS A CA 1
ATOM 582 C C . LYS A 1 74 ? -0.639 -22.984 -15.523 1 97.31 74 LYS A C 1
ATOM 584 O O . LYS A 1 74 ? -1.395 -23.438 -14.656 1 97.31 74 LYS A O 1
ATOM 589 N N . GLU A 1 75 ? 0.611 -22.656 -15.352 1 98.44 75 GLU A N 1
ATOM 590 C CA . GLU A 1 75 ? 1.166 -22.531 -14.008 1 98.44 75 GLU A CA 1
ATOM 591 C C . GLU A 1 75 ? 1.541 -21.078 -13.703 1 98.44 75 GLU A C 1
ATOM 593 O O . GLU A 1 75 ? 2.197 -20.422 -14.516 1 98.44 75 GLU A O 1
ATOM 598 N N . TYR A 1 76 ? 1.15 -20.641 -12.562 1 98.38 76 TYR A N 1
ATOM 599 C CA . TYR A 1 76 ? 1.372 -19.25 -12.18 1 98.38 76 TYR A CA 1
ATOM 600 C C . TYR A 1 76 ? 2.496 -19.141 -11.156 1 98.38 76 TYR A C 1
ATOM 602 O O . TYR A 1 76 ? 2.604 -19.969 -10.25 1 98.38 76 TYR A O 1
ATOM 610 N N . THR A 1 77 ? 3.312 -18.141 -11.328 1 97.19 77 THR A N 1
ATOM 611 C CA . THR A 1 77 ? 4.402 -17.828 -10.414 1 97.19 77 THR A CA 1
ATOM 612 C C . THR A 1 77 ? 4.328 -16.391 -9.945 1 97.19 77 THR A C 1
ATOM 614 O O . THR A 1 77 ? 3.779 -15.531 -10.648 1 97.19 77 THR A O 1
ATOM 617 N N . CYS A 1 78 ? 4.875 -16.219 -8.805 1 96.06 78 CYS A N 1
ATOM 618 C CA . CYS A 1 78 ? 4.867 -14.867 -8.242 1 96.06 78 CYS A CA 1
ATOM 619 C C . CYS A 1 78 ? 5.836 -13.953 -8.984 1 96.06 78 CYS A C 1
ATOM 621 O O . CYS A 1 78 ? 6.953 -14.359 -9.312 1 96.06 78 CYS A O 1
ATOM 623 N N . ASN A 1 79 ? 5.465 -12.781 -9.289 1 94.31 79 ASN A N 1
ATOM 624 C CA . ASN A 1 79 ? 6.293 -11.742 -9.891 1 94.31 79 ASN A CA 1
ATOM 625 C C . ASN A 1 79 ? 6.246 -10.453 -9.078 1 94.31 79 ASN A C 1
ATOM 627 O O . ASN A 1 79 ? 6.164 -9.359 -9.641 1 94.31 79 ASN A O 1
ATOM 631 N N . PHE A 1 80 ? 6.211 -10.617 -7.805 1 92.5 80 PHE A N 1
ATOM 632 C CA . PHE A 1 80 ? 6.133 -9.516 -6.852 1 92.5 80 PHE A CA 1
ATOM 633 C C . PHE A 1 80 ? 7.082 -9.75 -5.68 1 92.5 80 PHE A C 1
ATOM 635 O O . PHE A 1 80 ? 7.141 -10.852 -5.129 1 92.5 80 PHE A O 1
ATOM 642 N N . ASN A 1 81 ? 7.777 -8.758 -5.371 1 90.56 81 ASN A N 1
ATOM 643 C CA . ASN A 1 81 ? 8.617 -8.781 -4.18 1 90.56 81 ASN A CA 1
ATOM 644 C C . ASN A 1 81 ? 8.148 -7.758 -3.146 1 90.56 81 ASN A C 1
ATOM 646 O O . ASN A 1 81 ? 7.887 -8.109 -1.994 1 90.56 81 ASN A O 1
ATOM 650 N N . SER A 1 82 ? 8.016 -6.551 -3.637 1 90.81 82 SER A N 1
ATOM 651 C CA . SER A 1 82 ? 7.613 -5.484 -2.725 1 90.81 82 SER A CA 1
ATOM 652 C C . SER A 1 82 ? 7.055 -4.289 -3.486 1 90.81 82 SER A C 1
ATOM 654 O O . SER A 1 82 ? 7.281 -4.148 -4.691 1 90.81 82 SER A O 1
ATOM 656 N N . THR A 1 83 ? 6.355 -3.516 -2.828 1 91.38 83 THR A N 1
ATOM 657 C CA . THR A 1 83 ? 5.938 -2.211 -3.33 1 91.38 83 THR A CA 1
ATOM 658 C C . THR A 1 83 ? 6.254 -1.115 -2.316 1 91.38 83 THR A C 1
ATOM 660 O O . THR A 1 83 ? 6.105 -1.317 -1.109 1 91.38 83 THR A O 1
ATOM 663 N N . VAL A 1 84 ? 6.699 -0.022 -2.795 1 89.94 84 VAL A N 1
ATOM 664 C CA . VAL A 1 84 ? 7 1.149 -1.979 1 89.94 84 VAL A CA 1
ATOM 665 C C . VAL A 1 84 ? 6.086 2.307 -2.377 1 89.94 84 VAL A C 1
ATOM 667 O O . VAL A 1 84 ? 5.969 2.635 -3.561 1 89.94 84 VAL A O 1
ATOM 670 N N . ILE A 1 85 ? 5.438 2.805 -1.452 1 92.25 85 ILE A N 1
ATOM 671 C CA . ILE A 1 85 ? 4.695 4.047 -1.621 1 92.25 85 ILE A CA 1
ATOM 672 C C . ILE A 1 85 ? 5.395 5.172 -0.86 1 92.25 85 ILE A C 1
ATOM 674 O O . ILE A 1 85 ? 5.547 5.102 0.362 1 92.25 85 ILE A O 1
ATOM 678 N N . SER A 1 86 ? 5.812 6.172 -1.525 1 92.25 86 SER A N 1
ATOM 679 C CA . SER A 1 86 ? 6.535 7.273 -0.899 1 92.25 86 SER A CA 1
ATOM 680 C C . SER A 1 86 ? 5.812 8.602 -1.112 1 92.25 86 SER A C 1
ATOM 682 O O . SER A 1 86 ? 5.102 8.773 -2.104 1 92.25 86 SER A O 1
ATOM 684 N N . LEU A 1 87 ? 5.973 9.391 -0.186 1 93.25 87 LEU A N 1
ATOM 685 C CA . LEU A 1 87 ? 5.406 10.734 -0.255 1 93.25 87 LEU A CA 1
ATOM 686 C C . LEU A 1 87 ? 6.488 11.789 -0.058 1 93.25 87 LEU A C 1
ATOM 688 O O . LEU A 1 87 ? 7.262 11.719 0.901 1 93.25 87 LEU A O 1
ATOM 692 N N . ASP A 1 88 ? 6.629 12.695 -1.037 1 89.44 88 ASP A N 1
ATOM 693 C CA . ASP A 1 88 ? 7.547 13.828 -0.975 1 89.44 88 ASP A CA 1
ATOM 694 C C . ASP A 1 88 ? 6.891 15.094 -1.525 1 89.44 88 ASP A C 1
ATOM 696 O O . ASP A 1 88 ? 6.562 15.164 -2.711 1 89.44 88 ASP A O 1
ATOM 700 N N . ASP A 1 89 ? 6.77 16.094 -0.695 1 89.44 89 ASP A N 1
ATOM 701 C CA . ASP A 1 89 ? 6.219 17.391 -1.086 1 89.44 89 ASP A CA 1
ATOM 702 C C . ASP A 1 89 ? 4.871 17.219 -1.784 1 89.44 89 ASP A C 1
ATOM 704 O O . ASP A 1 89 ? 4.672 17.734 -2.887 1 89.44 89 ASP A O 1
ATOM 708 N N . ASP A 1 90 ? 3.98 16.484 -1.35 1 92.44 90 ASP A N 1
ATOM 709 C CA . ASP A 1 90 ? 2.586 16.281 -1.731 1 92.44 90 ASP A CA 1
ATOM 710 C C . ASP A 1 90 ? 2.467 15.305 -2.893 1 92.44 90 ASP A C 1
ATOM 712 O O . ASP A 1 90 ? 1.382 15.117 -3.449 1 92.44 90 ASP A O 1
ATOM 716 N N . GLU A 1 91 ? 3.594 14.727 -3.299 1 93.25 91 GLU A N 1
ATOM 717 C CA . GLU A 1 91 ? 3.574 13.805 -4.434 1 93.25 91 GLU A CA 1
ATOM 718 C C . GLU A 1 91 ? 3.816 12.367 -3.979 1 93.25 91 GLU A C 1
ATOM 720 O O . GLU A 1 91 ? 4.816 12.078 -3.318 1 93.25 91 GLU A O 1
ATOM 725 N N . TYR A 1 92 ? 2.848 11.602 -4.367 1 93.38 92 TYR A N 1
ATOM 726 C CA . TYR A 1 92 ? 3.016 10.172 -4.129 1 93.38 92 TYR A CA 1
ATOM 727 C C . TYR A 1 92 ? 3.736 9.5 -5.293 1 93.38 92 TYR A C 1
ATOM 729 O O . TYR A 1 92 ? 3.48 9.82 -6.453 1 93.38 92 TYR A O 1
ATOM 737 N N . ASP A 1 93 ? 4.637 8.672 -4.949 1 91.81 93 ASP A N 1
ATOM 738 C CA . ASP A 1 93 ? 5.273 7.793 -5.926 1 91.81 93 ASP A CA 1
ATOM 739 C C . ASP A 1 93 ? 5.16 6.332 -5.512 1 91.81 93 ASP A C 1
ATOM 741 O O . ASP A 1 93 ? 5.316 6 -4.332 1 91.81 93 ASP A O 1
ATOM 745 N N . VAL A 1 94 ? 4.871 5.52 -6.477 1 91.88 94 VAL A N 1
ATOM 746 C CA . VAL A 1 94 ? 4.707 4.098 -6.195 1 91.88 94 VAL A CA 1
ATOM 747 C C . VAL A 1 94 ? 5.641 3.285 -7.09 1 91.88 94 VAL A C 1
ATOM 749 O O . VAL A 1 94 ? 5.656 3.467 -8.312 1 91.88 94 VAL A O 1
ATOM 752 N N . ARG A 1 95 ? 6.328 2.426 -6.469 1 89.75 95 ARG A N 1
ATOM 753 C CA . ARG A 1 95 ? 7.203 1.515 -7.203 1 89.75 95 ARG A CA 1
ATOM 754 C C . ARG A 1 95 ? 6.953 0.067 -6.789 1 89.75 95 ARG A C 1
ATOM 756 O O . ARG A 1 95 ? 6.754 -0.221 -5.605 1 89.75 95 ARG A O 1
ATOM 763 N N . ILE A 1 96 ? 6.875 -0.743 -7.777 1 89.81 96 ILE A N 1
ATOM 764 C CA . ILE A 1 96 ? 6.777 -2.176 -7.527 1 89.81 96 ILE A CA 1
ATOM 765 C C . ILE A 1 96 ? 8.102 -2.854 -7.875 1 89.81 96 ILE A C 1
ATOM 767 O O . ILE A 1 96 ? 8.648 -2.635 -8.953 1 89.81 96 ILE A O 1
ATOM 771 N N . PHE A 1 97 ? 8.539 -3.611 -6.953 1 87.31 97 PHE A N 1
ATOM 772 C CA . PHE A 1 97 ? 9.758 -4.383 -7.176 1 87.31 97 PHE A CA 1
ATOM 773 C C . PHE A 1 97 ? 9.43 -5.852 -7.426 1 87.31 97 PHE A C 1
ATOM 775 O O . PHE A 1 97 ? 8.625 -6.441 -6.703 1 87.31 97 PHE A O 1
ATOM 782 N N . ARG A 1 98 ? 10.023 -6.301 -8.445 1 87.44 98 ARG A N 1
ATOM 783 C CA . ARG A 1 98 ? 9.766 -7.68 -8.852 1 87.44 98 ARG A CA 1
ATOM 784 C C . ARG A 1 98 ? 11.016 -8.539 -8.695 1 87.44 98 ARG A C 1
ATOM 786 O O . ARG A 1 98 ? 12.117 -8.016 -8.516 1 87.44 98 ARG A O 1
ATOM 793 N N . GLU A 1 99 ? 10.758 -9.828 -8.688 1 73.25 99 GLU A N 1
ATOM 794 C CA . GLU A 1 99 ? 11.859 -10.766 -8.484 1 73.25 99 GLU A CA 1
ATOM 795 C C . GLU A 1 99 ? 12.953 -10.562 -9.531 1 73.25 99 GLU A C 1
ATOM 797 O O . GLU A 1 99 ? 14.141 -10.648 -9.219 1 73.25 99 GLU A O 1
ATOM 802 N N . GLU A 1 100 ? 12.555 -10.297 -10.727 1 72.06 100 GLU A N 1
ATOM 803 C CA . GLU A 1 100 ? 13.508 -10.203 -11.828 1 72.06 100 GLU A CA 1
ATOM 804 C C . GLU A 1 100 ? 14.195 -8.836 -11.852 1 72.06 100 GLU A C 1
ATOM 806 O O . GLU A 1 100 ? 15.219 -8.664 -12.516 1 72.06 100 GLU A O 1
ATOM 811 N N . ASN A 1 101 ? 13.68 -7.918 -11.398 1 62.66 101 ASN A N 1
ATOM 812 C CA . ASN A 1 101 ? 14.203 -6.562 -11.516 1 62.66 101 ASN A CA 1
ATOM 813 C C . ASN A 1 101 ? 14.789 -6.078 -10.188 1 62.66 101 ASN A C 1
ATOM 815 O O . ASN A 1 101 ? 14.625 -4.914 -9.82 1 62.66 101 ASN A O 1
ATOM 819 N N . LEU A 1 102 ? 15.109 -6.977 -9.469 1 57.84 102 LEU A N 1
ATOM 820 C CA . LEU A 1 102 ? 15.719 -6.469 -8.242 1 57.84 102 LEU A CA 1
ATOM 821 C C . LEU A 1 102 ? 17.047 -5.793 -8.539 1 57.84 102 LEU A C 1
ATOM 823 O O . LEU A 1 102 ? 18 -6.449 -8.984 1 57.84 102 LEU A O 1
ATOM 827 N N . PRO A 1 103 ? 17.031 -4.559 -9.258 1 52.94 103 PRO A N 1
ATOM 828 C CA . PRO A 1 103 ? 18.359 -3.959 -9.375 1 52.94 103 PRO A CA 1
ATOM 829 C C . PRO A 1 103 ? 19.234 -4.172 -8.133 1 52.94 103 PRO A C 1
ATOM 831 O O . PRO A 1 103 ? 18.75 -4.719 -7.137 1 52.94 103 PRO A O 1
ATOM 834 N N . ASP A 1 104 ? 20.562 -3.529 -8.445 1 53.44 104 ASP A N 1
ATOM 835 C CA . ASP A 1 104 ? 21.125 -3.246 -7.121 1 53.44 104 ASP A CA 1
ATOM 836 C C . ASP A 1 104 ? 20.094 -2.523 -6.246 1 53.44 104 ASP A C 1
ATOM 838 O O . ASP A 1 104 ? 19.938 -1.305 -6.34 1 53.44 104 ASP A O 1
ATOM 842 N N . ARG A 1 105 ? 18.922 -3.059 -6.152 1 51.22 105 ARG A N 1
ATOM 843 C CA . ARG A 1 105 ? 17.703 -2.713 -5.426 1 51.22 105 ARG A CA 1
ATOM 844 C C . ARG A 1 105 ? 17.984 -1.647 -4.371 1 51.22 105 ARG A C 1
ATOM 846 O O . ARG A 1 105 ? 17.156 -0.75 -4.16 1 51.22 105 ARG A O 1
ATOM 853 N N . PHE A 1 106 ? 19.109 -1.684 -4.004 1 57.88 106 PHE A N 1
ATOM 854 C CA . PHE A 1 106 ? 19.484 -0.779 -2.926 1 57.88 106 PHE A CA 1
ATOM 855 C C . PHE A 1 106 ? 19.516 0.666 -3.412 1 57.88 106 PHE A C 1
ATOM 857 O O . PHE A 1 106 ? 18.984 1.56 -2.74 1 57.88 106 PHE A O 1
ATOM 864 N N . THR A 1 107 ? 20.078 0.77 -4.488 1 61.47 107 THR A N 1
ATOM 865 C CA . THR A 1 107 ? 20.266 2.141 -4.949 1 61.47 107 THR A CA 1
ATOM 866 C C . THR A 1 107 ? 18.938 2.758 -5.359 1 61.47 107 THR A C 1
ATOM 868 O O . THR A 1 107 ? 18.656 3.912 -5.031 1 61.47 107 THR A O 1
ATOM 871 N N . GLN A 1 108 ? 18.125 2.045 -5.98 1 61.38 108 GLN A N 1
ATOM 872 C CA . GLN A 1 108 ? 16.859 2.588 -6.441 1 61.38 108 GLN A CA 1
ATOM 873 C C . GLN A 1 108 ? 15.906 2.834 -5.273 1 61.38 108 GLN A C 1
ATOM 875 O O . GLN A 1 108 ? 15.219 3.859 -5.227 1 61.38 108 GLN A O 1
ATOM 880 N N . LEU A 1 109 ? 15.922 1.875 -4.512 1 62.5 109 LEU A N 1
ATOM 881 C CA . LEU A 1 109 ? 15.102 2.045 -3.318 1 62.5 109 LEU A CA 1
ATOM 882 C C . LEU A 1 109 ? 15.531 3.277 -2.531 1 62.5 109 LEU A C 1
ATOM 884 O O . LEU A 1 109 ? 14.688 4.023 -2.029 1 62.5 109 LEU A O 1
ATOM 888 N N . TRP A 1 110 ? 16.797 3.414 -2.67 1 64.62 110 TRP A N 1
ATOM 889 C CA . TRP A 1 110 ? 17.359 4.582 -2.004 1 64.62 110 TRP A CA 1
ATOM 890 C C . TRP A 1 110 ? 16.797 5.871 -2.59 1 64.62 110 TRP A C 1
ATOM 892 O O . TRP A 1 110 ? 16.406 6.781 -1.851 1 64.62 110 TRP A O 1
ATOM 902 N N . ASP A 1 111 ? 16.812 5.875 -3.779 1 65.5 111 ASP A N 1
ATOM 903 C CA . ASP A 1 111 ? 16.312 7.055 -4.48 1 65.5 111 ASP A CA 1
ATOM 904 C C . ASP A 1 111 ? 14.828 7.273 -4.211 1 65.5 111 ASP A C 1
ATOM 906 O O . ASP A 1 111 ? 14.383 8.406 -4.039 1 65.5 111 ASP A O 1
ATOM 910 N N . GLU A 1 112 ? 14.188 6.211 -4.137 1 62.03 112 GLU A N 1
ATOM 911 C CA . GLU A 1 112 ? 12.734 6.281 -4.016 1 62.03 112 GLU A CA 1
ATOM 912 C C . GLU A 1 112 ? 12.312 6.68 -2.604 1 62.03 112 GLU A C 1
ATOM 914 O O . GLU A 1 112 ? 11.281 7.324 -2.412 1 62.03 112 GLU A O 1
ATOM 919 N N . LEU A 1 113 ? 13.117 6.293 -1.812 1 62.47 113 LEU A N 1
ATOM 920 C CA . LEU A 1 113 ? 12.82 6.656 -0.432 1 62.47 113 LEU A CA 1
ATOM 921 C C . LEU A 1 113 ? 13.195 8.109 -0.16 1 62.47 113 LEU A C 1
ATOM 923 O O . LEU A 1 113 ? 12.828 8.672 0.875 1 62.47 113 LEU A O 1
ATOM 927 N N . GLY A 1 114 ? 13.594 8.805 -1.296 1 57.25 114 GLY A N 1
ATOM 928 C CA . GLY A 1 114 ? 13.852 10.234 -1.221 1 57.25 114 GLY A CA 1
ATOM 929 C C . GLY A 1 114 ? 14.992 10.586 -0.283 1 57.25 114 GLY A C 1
ATOM 930 O O . GLY A 1 114 ? 15.031 11.68 0.278 1 57.25 114 GLY A O 1
ATOM 931 N N . VAL A 1 115 ? 15.758 9.609 0.115 1 50.66 115 VAL A N 1
ATOM 932 C CA . VAL A 1 115 ? 16.891 9.992 0.952 1 50.66 115 VAL A CA 1
ATOM 933 C C . VAL A 1 115 ? 17.906 10.773 0.123 1 50.66 115 VAL A C 1
ATOM 935 O O . VAL A 1 115 ? 18.438 10.266 -0.87 1 50.66 115 VAL A O 1
ATOM 938 N N . LYS A 1 116 ? 17.484 12.047 -0.148 1 43.53 116 LYS A N 1
ATOM 939 C CA . LYS A 1 116 ? 18.531 12.898 -0.708 1 43.53 116 LYS A CA 1
ATOM 940 C C . LYS A 1 116 ? 19.672 13.094 0.291 1 43.53 116 LYS A C 1
ATOM 942 O O . LYS A 1 116 ? 19.438 13.148 1.501 1 43.53 116 LYS A O 1
ATOM 947 N N . MET B 1 1 ? 11.891 4.367 14.961 1 42.5 1 MET B N 1
ATOM 948 C CA . MET B 1 1 ? 11.641 2.93 15.016 1 42.5 1 MET B CA 1
ATOM 949 C C . MET B 1 1 ? 10.664 2.506 13.922 1 42.5 1 MET B C 1
ATOM 951 O O . MET B 1 1 ? 9.578 3.08 13.797 1 42.5 1 MET B O 1
ATOM 955 N N . ASP B 1 2 ? 11.227 2.164 12.719 1 55.91 2 ASP B N 1
ATOM 956 C CA . ASP B 1 2 ? 10.32 1.624 11.703 1 55.91 2 ASP B CA 1
ATOM 957 C C . ASP B 1 2 ? 9.367 0.598 12.312 1 55.91 2 ASP B C 1
ATOM 959 O O . ASP B 1 2 ? 9.789 -0.281 13.062 1 55.91 2 ASP B O 1
ATOM 963 N N . ASP B 1 3 ? 8.07 1.052 12.391 1 69.81 3 ASP B N 1
ATOM 964 C CA . ASP B 1 3 ? 7.059 0.262 13.086 1 69.81 3 ASP B CA 1
ATOM 965 C C . ASP B 1 3 ? 6.406 -0.744 12.141 1 69.81 3 ASP B C 1
ATOM 967 O O . ASP B 1 3 ? 6.152 -0.435 10.969 1 69.81 3 ASP B O 1
ATOM 971 N N . GLU B 1 4 ? 6.625 -1.89 12.516 1 78.19 4 GLU B N 1
ATOM 972 C CA . GLU B 1 4 ? 5.824 -2.918 11.859 1 78.19 4 GLU B CA 1
ATOM 973 C C . GLU B 1 4 ? 4.336 -2.574 11.906 1 78.19 4 GLU B C 1
ATOM 975 O O . GLU B 1 4 ? 3.838 -2.094 12.922 1 78.19 4 GLU B O 1
ATOM 980 N N . SER B 1 5 ? 3.795 -2.58 10.703 1 86.19 5 SER B N 1
ATOM 981 C CA . SER B 1 5 ? 2.373 -2.27 10.578 1 86.19 5 SER B CA 1
ATOM 982 C C . SER B 1 5 ? 1.628 -3.379 9.844 1 86.19 5 SER B C 1
ATOM 984 O O . SER B 1 5 ? 2.248 -4.27 9.258 1 86.19 5 SER B O 1
ATOM 986 N N . SER B 1 6 ? 0.345 -3.344 10.055 1 89.5 6 SER B N 1
ATOM 987 C CA . SER B 1 6 ? -0.474 -4.293 9.305 1 89.5 6 SER B CA 1
ATOM 988 C C . SER B 1 6 ? -0.871 -3.725 7.945 1 89.5 6 SER B C 1
ATOM 990 O O . SER B 1 6 ? -0.889 -2.506 7.758 1 89.5 6 SER B O 1
ATOM 992 N N . ILE B 1 7 ? -1.11 -4.551 7.047 1 89.81 7 ILE B N 1
ATOM 993 C CA . ILE B 1 7 ? -1.588 -4.145 5.727 1 89.81 7 ILE B CA 1
ATOM 994 C C . ILE B 1 7 ? -2.904 -3.383 5.867 1 89.81 7 ILE B C 1
ATOM 996 O O . ILE B 1 7 ? -3.156 -2.424 5.137 1 89.81 7 ILE B O 1
ATOM 1000 N N . GLU B 1 8 ? -3.711 -3.818 6.812 1 87 8 GLU B N 1
ATOM 1001 C CA . GLU B 1 8 ? -4.992 -3.166 7.062 1 87 8 GLU B CA 1
ATOM 1002 C C . GLU B 1 8 ? -4.805 -1.7 7.438 1 87 8 GLU B C 1
ATOM 1004 O O . GLU B 1 8 ? -5.594 -0.844 7.035 1 87 8 GLU B O 1
ATOM 1009 N N . GLU B 1 9 ? -3.812 -1.459 8.195 1 86.94 9 GLU B N 1
ATOM 1010 C CA . GLU B 1 9 ? -3.537 -0.081 8.586 1 86.94 9 GLU B CA 1
ATOM 1011 C C . GLU B 1 9 ? -3.193 0.782 7.379 1 86.94 9 GLU B C 1
ATOM 1013 O O . GLU B 1 9 ? -3.668 1.913 7.262 1 86.94 9 GLU B O 1
ATOM 1018 N N . VAL B 1 10 ? -2.367 0.259 6.48 1 87.06 10 VAL B N 1
ATOM 1019 C CA . VAL B 1 10 ? -1.995 0.963 5.262 1 87.06 10 VAL B CA 1
ATOM 1020 C C . VAL B 1 10 ? -3.23 1.18 4.391 1 87.06 10 VAL B C 1
ATOM 1022 O O . VAL B 1 10 ? -3.471 2.287 3.904 1 87.06 10 VAL B O 1
ATOM 1025 N N . LEU B 1 11 ? -4.043 0.135 4.262 1 88.88 11 LEU B N 1
ATOM 1026 C CA . LEU B 1 11 ? -5.23 0.198 3.412 1 88.88 11 LEU B CA 1
ATOM 1027 C C . LEU B 1 11 ? -6.258 1.169 3.982 1 88.88 11 LEU B C 1
ATOM 1029 O O . LEU B 1 11 ? -6.969 1.841 3.232 1 88.88 11 LEU B O 1
ATOM 1033 N N . ASN B 1 12 ? -6.277 1.298 5.219 1 88.5 12 ASN B N 1
ATOM 1034 C CA . ASN B 1 12 ? -7.238 2.178 5.875 1 88.5 12 ASN B CA 1
ATOM 1035 C C . ASN B 1 12 ? -6.793 3.637 5.812 1 88.5 12 ASN B C 1
ATOM 1037 O O . ASN B 1 12 ? -7.617 4.547 5.941 1 88.5 12 ASN B O 1
ATOM 1041 N N . THR B 1 13 ? -5.598 3.865 5.641 1 92.56 13 THR B N 1
ATOM 1042 C CA . THR B 1 13 ? -5.094 5.234 5.633 1 92.56 13 THR B CA 1
ATOM 1043 C C . THR B 1 13 ? -4.758 5.68 4.211 1 92.56 13 THR B C 1
ATOM 1045 O O . THR B 1 13 ? -5.555 6.359 3.564 1 92.56 13 THR B O 1
ATOM 1048 N N . ILE B 1 14 ? -3.686 5.031 3.668 1 91.31 14 ILE B N 1
ATOM 1049 C CA . ILE B 1 14 ? -3.225 5.391 2.33 1 91.31 14 ILE B CA 1
ATOM 1050 C C . ILE B 1 14 ? -4.273 4.988 1.297 1 91.31 14 ILE B C 1
ATOM 1052 O O . ILE B 1 14 ? -4.402 5.629 0.252 1 91.31 14 ILE B O 1
ATOM 1056 N N . GLY B 1 15 ? -5.008 4.008 1.652 1 92.69 15 GLY B N 1
ATOM 1057 C CA . GLY B 1 15 ? -6.07 3.557 0.769 1 92.69 15 GLY B CA 1
ATOM 1058 C C . GLY B 1 15 ? -7.242 4.52 0.7 1 92.69 15 GLY B C 1
ATOM 1059 O O . GLY B 1 15 ? -8.047 4.465 -0.234 1 92.69 15 GLY B O 1
ATOM 1060 N N . ASP B 1 16 ? -7.398 5.367 1.668 1 92.19 16 ASP B N 1
ATOM 1061 C CA . ASP B 1 16 ? -8.438 6.391 1.696 1 92.19 16 ASP B CA 1
ATOM 1062 C C . ASP B 1 16 ? -8.008 7.633 0.919 1 92.19 16 ASP B C 1
ATOM 1064 O O . ASP B 1 16 ? -7.02 8.281 1.269 1 92.19 16 ASP B O 1
ATOM 1068 N N . GLU B 1 17 ? -8.719 7.938 -0.071 1 93.25 17 GLU B N 1
ATOM 1069 C CA . GLU B 1 17 ? -8.344 9.023 -0.972 1 93.25 17 GLU B CA 1
ATOM 1070 C C . GLU B 1 17 ? -8.266 10.352 -0.23 1 93.25 17 GLU B C 1
ATOM 1072 O O . GLU B 1 17 ? -7.348 11.141 -0.455 1 93.25 17 GLU B O 1
ATOM 1077 N N . HIS B 1 18 ? -9.242 10.617 0.598 1 94.56 18 HIS B N 1
ATOM 1078 C CA . HIS B 1 18 ? -9.234 11.875 1.338 1 94.56 18 HIS B CA 1
ATOM 1079 C C . HIS B 1 18 ? -8.062 11.93 2.311 1 94.56 18 HIS B C 1
ATOM 1081 O O . HIS B 1 18 ? -7.438 12.984 2.475 1 94.56 18 HIS B O 1
ATOM 1087 N N . ALA B 1 19 ? -7.793 10.812 2.949 1 95.88 19 ALA B N 1
ATOM 1088 C CA . ALA B 1 19 ? -6.641 10.766 3.846 1 95.88 19 ALA B CA 1
ATOM 1089 C C . ALA B 1 19 ? -5.344 11.039 3.086 1 95.88 19 ALA B C 1
ATOM 1091 O O . ALA B 1 19 ? -4.48 11.781 3.564 1 95.88 19 ALA B O 1
ATOM 1092 N N . ARG B 1 20 ? -5.254 10.438 1.933 1 96.06 20 ARG B N 1
ATOM 1093 C CA . ARG B 1 20 ? -4.078 10.664 1.096 1 96.06 20 ARG B CA 1
ATOM 1094 C C . ARG B 1 20 ? -3.939 12.141 0.739 1 96.06 20 ARG B C 1
ATOM 1096 O O . ARG B 1 20 ? -2.836 12.688 0.76 1 96.06 20 ARG B O 1
ATOM 1103 N N . THR B 1 21 ? -5.016 12.68 0.417 1 96.75 21 THR B N 1
ATOM 1104 C CA . THR B 1 21 ? -5.027 14.086 0.019 1 96.75 21 THR B CA 1
ATOM 1105 C C . THR B 1 21 ? -4.602 14.984 1.179 1 96.75 21 THR B C 1
ATOM 1107 O O . THR B 1 21 ? -3.781 15.883 1.002 1 96.75 21 THR B O 1
ATOM 1110 N N . VAL B 1 22 ? -5.133 14.742 2.287 1 97.81 22 VAL B N 1
ATOM 1111 C CA . VAL B 1 22 ? -4.797 15.516 3.479 1 97.81 22 VAL B CA 1
ATOM 1112 C C . VAL B 1 22 ? -3.324 15.32 3.826 1 97.81 22 VAL B C 1
ATOM 1114 O O . VAL B 1 22 ? -2.611 16.281 4.113 1 97.81 22 VAL B O 1
ATOM 1117 N N . LEU B 1 23 ? -2.887 14.078 3.801 1 97.19 23 LEU B N 1
ATOM 1118 C CA . LEU B 1 23 ? -1.501 13.75 4.113 1 97.19 23 LEU B CA 1
ATOM 1119 C C . LEU B 1 23 ? -0.545 14.445 3.148 1 97.19 23 LEU B C 1
ATOM 1121 O O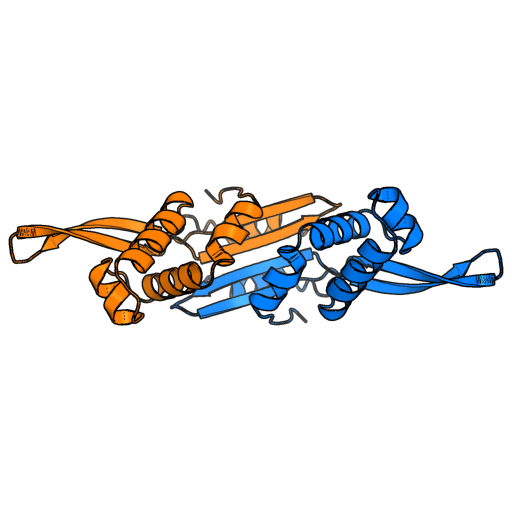 . LEU B 1 23 ? 0.477 14.992 3.568 1 97.19 23 LEU B O 1
ATOM 1125 N N . ALA B 1 24 ? -0.875 14.406 1.906 1 97.38 24 ALA B N 1
ATOM 1126 C CA . ALA B 1 24 ? -0.068 15.094 0.901 1 97.38 24 ALA B CA 1
ATOM 1127 C C . ALA B 1 24 ? 0.012 16.594 1.191 1 97.38 24 ALA B C 1
ATOM 1129 O O . ALA B 1 24 ? 1.09 17.188 1.122 1 97.38 24 ALA B O 1
ATOM 1130 N N . SER B 1 25 ? -1.089 17.188 1.507 1 97.69 25 SER B N 1
ATOM 1131 C CA . SER B 1 25 ? -1.14 18.609 1.795 1 97.69 25 SER B CA 1
ATOM 1132 C C . SER B 1 25 ? -0.258 18.969 2.986 1 97.69 25 SER B C 1
ATOM 1134 O O . SER B 1 25 ? 0.514 19.922 2.93 1 97.69 25 SER B O 1
ATOM 1136 N N . VAL B 1 26 ? -0.361 18.156 4.027 1 96.81 26 VAL B N 1
ATOM 1137 C CA . VAL B 1 26 ? 0.396 18.406 5.246 1 96.81 26 VAL B CA 1
ATOM 1138 C C . VAL B 1 26 ? 1.88 18.156 5 1 96.81 26 VAL B C 1
ATOM 1140 O O . VAL B 1 26 ? 2.738 18.75 5.656 1 96.81 26 VAL B O 1
ATOM 1143 N N . SER B 1 27 ? 2.178 17.188 4.141 1 95.69 27 SER B N 1
ATOM 1144 C CA . SER B 1 27 ? 3.568 16.938 3.783 1 95.69 27 SER B CA 1
ATOM 1145 C C . SER B 1 27 ? 4.203 18.141 3.117 1 95.69 27 SER B C 1
ATOM 1147 O O . SER B 1 27 ? 5.387 18.422 3.322 1 95.69 27 SER B O 1
ATOM 1149 N N . ARG B 1 28 ? 3.484 18.797 2.328 1 95.88 28 ARG B N 1
ATOM 1150 C CA . ARG B 1 28 ? 3.969 19.984 1.632 1 95.88 28 ARG B CA 1
ATOM 1151 C C . ARG B 1 28 ? 4.113 21.156 2.59 1 95.88 28 ARG B C 1
ATOM 1153 O O . ARG B 1 28 ? 5.121 21.875 2.561 1 95.88 28 ARG B O 1
ATOM 1160 N N . GLU B 1 29 ? 3.02 21.328 3.377 1 96.88 29 GLU B N 1
ATOM 1161 C CA . GLU B 1 29 ? 2.979 22.453 4.312 1 96.88 29 GLU B CA 1
ATOM 1162 C C . GLU B 1 29 ? 2.129 22.125 5.535 1 96.88 29 GLU B C 1
ATOM 1164 O O . GLU B 1 29 ? 0.952 21.781 5.402 1 96.88 29 GLU B O 1
ATOM 1169 N N . PRO B 1 30 ? 2.732 22.234 6.668 1 97.5 30 PRO B N 1
ATOM 1170 C CA . PRO B 1 30 ? 1.912 22.062 7.871 1 97.5 30 PRO B CA 1
ATOM 1171 C C . PRO B 1 30 ? 0.697 22.984 7.891 1 97.5 30 PRO B C 1
ATOM 1173 O O . PRO B 1 30 ? 0.685 24.016 7.203 1 97.5 30 PRO B O 1
ATOM 1176 N N . GLY B 1 31 ? -0.29 22.625 8.672 1 97.56 31 GLY B N 1
ATOM 1177 C CA . GLY B 1 31 ? -1.464 23.484 8.742 1 97.56 31 GLY B CA 1
ATOM 1178 C C . GLY B 1 31 ? -2.475 23.031 9.781 1 97.56 31 GLY B C 1
ATOM 1179 O O . GLY B 1 31 ? -2.461 21.875 10.203 1 97.56 31 GLY B O 1
ATOM 1180 N N . SER B 1 32 ? -3.303 23.984 10.195 1 97.81 32 SER B N 1
ATOM 1181 C CA . SER B 1 32 ? -4.445 23.656 11.047 1 97.81 32 SER B CA 1
ATOM 1182 C C . SER B 1 32 ? -5.562 23 10.25 1 97.81 32 SER B C 1
ATOM 1184 O O . SER B 1 32 ? -5.535 23 9.016 1 97.81 32 SER B O 1
ATOM 1186 N N . ALA B 1 33 ? -6.551 22.469 10.992 1 97.75 33 ALA B N 1
ATOM 1187 C CA . ALA B 1 33 ? -7.711 21.875 10.328 1 97.75 33 ALA B CA 1
ATOM 1188 C C . ALA B 1 33 ? -8.383 22.891 9.406 1 97.75 33 ALA B C 1
ATOM 1190 O O . ALA B 1 33 ? -8.773 22.562 8.289 1 97.75 33 ALA B O 1
ATOM 1191 N N . LYS B 1 34 ? -8.453 24.094 9.883 1 96.81 34 LYS B N 1
ATOM 1192 C CA . LYS B 1 34 ? -9.07 25.156 9.094 1 96.81 34 LYS B CA 1
ATOM 1193 C C . LYS B 1 34 ? -8.258 25.438 7.828 1 96.81 34 LYS B C 1
ATOM 1195 O O . LYS B 1 34 ? -8.82 25.547 6.738 1 96.81 34 LYS B O 1
ATOM 1200 N N . GLU B 1 35 ? -7.016 25.609 7.988 1 97.56 35 GLU B N 1
ATOM 1201 C CA . GLU B 1 35 ? -6.141 25.875 6.852 1 97.56 35 GLU B CA 1
ATOM 1202 C C . GLU B 1 35 ? -6.199 24.75 5.828 1 97.56 35 GLU B C 1
ATOM 1204 O O . GLU B 1 35 ? -6.215 24.984 4.621 1 97.56 35 GLU B O 1
ATOM 1209 N N . LEU B 1 36 ? -6.207 23.5 6.316 1 98.06 36 LEU B N 1
ATOM 1210 C CA . LEU B 1 36 ? -6.277 22.344 5.434 1 98.06 36 LEU B CA 1
ATOM 1211 C C . LEU B 1 36 ? -7.609 22.312 4.691 1 98.06 36 LEU B C 1
ATOM 1213 O O . LEU B 1 36 ? -7.652 22 3.498 1 98.06 36 LEU B O 1
ATOM 1217 N N . ALA B 1 37 ? -8.664 22.594 5.363 1 97.94 37 ALA B N 1
ATOM 1218 C CA . ALA B 1 37 ? -9.984 22.641 4.742 1 97.94 37 ALA B CA 1
ATOM 1219 C C . ALA B 1 37 ? -10.023 23.641 3.598 1 97.94 37 ALA B C 1
ATOM 1221 O O . ALA B 1 37 ? -10.539 23.344 2.518 1 97.94 37 ALA B O 1
ATOM 1222 N N . ASP B 1 38 ? -9.445 24.797 3.83 1 97.69 38 ASP B N 1
ATOM 1223 C CA . ASP B 1 38 ? -9.383 25.859 2.82 1 97.69 38 ASP B CA 1
ATOM 1224 C C . ASP B 1 38 ? -8.523 25.422 1.636 1 97.69 38 ASP B C 1
ATOM 1226 O O . ASP B 1 38 ? -8.922 25.578 0.481 1 97.69 38 ASP B O 1
ATOM 1230 N N . ARG B 1 39 ? -7.371 24.844 1.94 1 96.69 39 ARG B N 1
ATOM 1231 C CA . ARG B 1 39 ? -6.414 24.438 0.914 1 96.69 39 ARG B CA 1
ATOM 1232 C C . ARG B 1 39 ? -7 23.344 0.022 1 96.69 39 ARG B C 1
ATOM 1234 O O . ARG B 1 39 ? -6.758 23.328 -1.186 1 96.69 39 ARG B O 1
ATOM 1241 N N . LEU B 1 40 ? -7.762 22.422 0.57 1 97.12 40 LEU B N 1
ATOM 1242 C CA . LEU B 1 40 ? -8.227 21.234 -0.14 1 97.12 40 LEU B CA 1
ATOM 1243 C C . LEU B 1 40 ? -9.672 21.406 -0.576 1 97.12 40 LEU B C 1
ATOM 1245 O O . LEU B 1 40 ? -10.227 20.516 -1.245 1 97.12 40 LEU B O 1
ATOM 1249 N N . ASP B 1 41 ? -10.289 22.469 -0.204 1 97.12 41 ASP B N 1
ATOM 1250 C CA . ASP B 1 41 ? -11.695 22.719 -0.519 1 97.12 41 ASP B CA 1
ATOM 1251 C C . ASP B 1 41 ? -12.586 21.594 -0.032 1 97.12 41 ASP B C 1
ATOM 1253 O O . ASP B 1 41 ? -13.367 21.031 -0.806 1 97.12 41 ASP B O 1
ATOM 1257 N N . LEU B 1 42 ? -12.43 21.172 1.139 1 96.44 42 LEU B N 1
ATOM 1258 C CA . LEU B 1 42 ? -13.211 20.172 1.85 1 96.44 42 LEU B CA 1
ATOM 1259 C C . LEU B 1 42 ? -13.82 20.75 3.121 1 96.44 42 LEU B C 1
ATOM 1261 O O . LEU B 1 42 ? -13.344 21.766 3.633 1 96.44 42 LEU B O 1
ATOM 1265 N N . SER B 1 43 ? -14.812 20.141 3.605 1 96.75 43 SER B N 1
ATOM 1266 C CA . SER B 1 43 ? -15.43 20.609 4.84 1 96.75 43 SER B CA 1
ATOM 1267 C C . SER B 1 43 ? -14.547 20.328 6.047 1 96.75 43 SER B C 1
ATOM 1269 O O . SER B 1 43 ? -13.75 19.391 6.031 1 96.75 43 SER B O 1
ATOM 1271 N N . ARG B 1 44 ? -14.703 21.094 7.066 1 96.5 44 ARG B N 1
ATOM 1272 C CA . ARG B 1 44 ? -13.938 20.906 8.289 1 96.5 44 ARG B CA 1
ATOM 1273 C C . ARG B 1 44 ? -14.219 19.531 8.898 1 96.5 44 ARG B C 1
ATOM 1275 O O . ARG B 1 44 ? -13.297 18.844 9.336 1 96.5 44 ARG B O 1
ATOM 1282 N N . PRO B 1 45 ? -15.484 19.141 8.922 1 97.06 45 PRO B N 1
ATOM 1283 C CA . PRO B 1 45 ? -15.727 17.797 9.445 1 97.06 45 PRO B CA 1
ATOM 1284 C C . PRO B 1 45 ? -14.969 16.703 8.68 1 97.06 45 PRO B C 1
ATOM 1286 O O . PRO B 1 45 ? -14.453 15.766 9.281 1 97.06 45 PRO B O 1
ATOM 1289 N N . THR B 1 46 ? -14.93 16.797 7.387 1 96.31 46 THR B N 1
ATOM 1290 C CA . THR B 1 46 ? -14.195 15.844 6.562 1 96.31 46 THR B CA 1
ATOM 1291 C C . THR B 1 46 ? -12.711 15.852 6.922 1 96.31 46 THR B C 1
ATOM 1293 O O . THR B 1 46 ? -12.102 14.789 7.066 1 96.31 46 THR B O 1
ATOM 1296 N N . ILE B 1 47 ? -12.203 17.031 7.059 1 97.88 47 ILE B N 1
ATOM 1297 C CA . ILE B 1 47 ? -10.789 17.188 7.406 1 97.88 47 ILE B CA 1
ATOM 1298 C C . ILE B 1 47 ? -10.531 16.562 8.773 1 97.88 47 ILE B C 1
ATOM 1300 O O . ILE B 1 47 ? -9.57 15.805 8.945 1 97.88 47 ILE B O 1
ATOM 1304 N N . TYR B 1 48 ? -11.352 16.828 9.719 1 97.62 48 TYR B N 1
ATOM 1305 C CA . TYR B 1 48 ? -11.156 16.312 11.07 1 97.62 48 TYR B CA 1
ATOM 1306 C C . TYR B 1 48 ? -11.164 14.797 11.078 1 97.62 48 TYR B C 1
ATOM 1308 O O . TYR B 1 48 ? -10.336 14.172 11.75 1 97.62 48 TYR B O 1
ATOM 1316 N N . ARG B 1 49 ? -12.062 14.25 10.375 1 97.38 49 ARG B N 1
ATOM 1317 C CA . ARG B 1 49 ? -12.148 12.789 10.312 1 97.38 49 ARG B CA 1
ATOM 1318 C C . ARG B 1 49 ? -10.852 12.195 9.773 1 97.38 49 ARG B C 1
ATOM 1320 O O . ARG B 1 49 ? -10.367 11.18 10.297 1 97.38 49 ARG B O 1
ATOM 1327 N N . ARG B 1 50 ? -10.258 12.836 8.789 1 97.75 50 ARG B N 1
ATOM 1328 C CA . ARG B 1 50 ? -9.055 12.289 8.18 1 97.75 50 ARG B CA 1
ATOM 1329 C C . ARG B 1 50 ? -7.824 12.57 9.039 1 97.75 50 ARG B C 1
ATOM 1331 O O . ARG B 1 50 ? -6.895 11.758 9.086 1 97.75 50 ARG B O 1
ATOM 1338 N N . LEU B 1 51 ? -7.891 13.719 9.688 1 97.88 51 LEU B N 1
ATOM 1339 C CA . LEU B 1 51 ? -6.809 14 10.625 1 97.88 51 LEU B CA 1
ATOM 1340 C C . LEU B 1 51 ? -6.793 12.977 11.758 1 97.88 51 LEU B C 1
ATOM 1342 O O . LEU B 1 51 ? -5.727 12.508 12.164 1 97.88 51 LEU B O 1
ATOM 1346 N N . GLU B 1 52 ? -7.961 12.656 12.273 1 96.94 52 GLU B N 1
ATOM 1347 C CA . GLU B 1 52 ? -8.062 11.648 13.32 1 96.94 52 GLU B CA 1
ATOM 1348 C C . GLU B 1 52 ? -7.543 10.297 12.844 1 96.94 52 GLU B C 1
ATOM 1350 O O . GLU B 1 52 ? -6.762 9.648 13.539 1 96.94 52 GLU B O 1
ATOM 1355 N N . LEU B 1 53 ? -7.961 9.891 11.734 1 96.25 53 LEU B N 1
ATOM 1356 C CA . LEU B 1 53 ? -7.52 8.633 11.141 1 96.25 53 LEU B CA 1
ATOM 1357 C C . LEU B 1 53 ? -6.004 8.602 10.984 1 96.25 53 LEU B C 1
ATOM 1359 O O . LEU B 1 53 ? -5.355 7.621 11.359 1 96.25 53 LEU B O 1
ATOM 1363 N N . LEU B 1 54 ? -5.43 9.672 10.406 1 96.44 54 LEU B N 1
ATOM 1364 C CA . LEU B 1 54 ? -3.994 9.758 10.164 1 96.44 54 LEU B CA 1
ATOM 1365 C C . LEU B 1 54 ? -3.223 9.797 11.477 1 96.44 54 LEU B C 1
ATOM 1367 O O . LEU B 1 54 ? -2.139 9.219 11.578 1 96.44 54 LEU B O 1
ATOM 1371 N N . GLN B 1 55 ? -3.781 10.461 12.43 1 95.31 55 GLN B N 1
ATOM 1372 C CA . GLN B 1 55 ? -3.158 10.539 13.75 1 95.31 55 GLN B CA 1
ATOM 1373 C C . GLN B 1 55 ? -3.17 9.188 14.453 1 95.31 55 GLN B C 1
ATOM 1375 O O . GLN B 1 55 ? -2.182 8.789 15.07 1 95.31 55 GLN B O 1
ATOM 1380 N N . GLU B 1 56 ? -4.297 8.484 14.391 1 92.62 56 GLU B N 1
ATOM 1381 C CA . GLU B 1 56 ? -4.438 7.172 15.008 1 92.62 56 GLU B CA 1
ATOM 1382 C C . GLU B 1 56 ? -3.396 6.195 14.469 1 92.62 56 GLU B C 1
ATOM 1384 O O . GLU B 1 56 ? -3.033 5.23 15.148 1 92.62 56 GLU B O 1
ATOM 1389 N N . ASN B 1 57 ? -2.881 6.473 13.305 1 91.75 57 ASN B N 1
ATOM 1390 C CA . ASN B 1 57 ? -1.903 5.59 12.68 1 91.75 57 ASN B CA 1
ATOM 1391 C C . ASN B 1 57 ? -0.519 6.23 12.633 1 91.75 57 ASN B C 1
ATOM 1393 O O . ASN B 1 57 ? 0.35 5.789 11.875 1 91.75 57 ASN B O 1
ATOM 1397 N N . ASP B 1 58 ? -0.375 7.367 13.289 1 91.81 58 ASP B N 1
ATOM 1398 C CA . ASP B 1 58 ? 0.888 8.062 13.516 1 91.81 58 ASP B CA 1
ATOM 1399 C C . ASP B 1 58 ? 1.491 8.539 12.195 1 91.81 58 ASP B C 1
ATOM 1401 O O . ASP B 1 58 ? 2.709 8.492 12.008 1 91.81 58 ASP B O 1
ATOM 1405 N N . LEU B 1 59 ? 0.658 8.883 11.297 1 94.88 59 LEU B N 1
ATOM 1406 C CA . LEU B 1 59 ? 1.124 9.359 10 1 94.88 59 LEU B CA 1
ATOM 1407 C C . LEU B 1 59 ? 1.246 10.883 9.992 1 94.88 59 LEU B C 1
ATOM 1409 O O . LEU B 1 59 ? 1.845 11.461 9.078 1 94.88 59 LEU B O 1
ATOM 1413 N N . ILE B 1 60 ? 0.68 11.484 10.969 1 96.56 60 ILE B N 1
ATOM 1414 C CA . ILE B 1 60 ? 0.849 12.906 11.211 1 96.56 60 ILE B CA 1
ATOM 1415 C C . ILE B 1 60 ? 1.089 13.148 12.703 1 96.56 60 ILE B C 1
ATOM 1417 O O . ILE B 1 60 ? 0.827 12.273 13.531 1 96.56 60 ILE B O 1
ATOM 1421 N N . LYS B 1 61 ? 1.581 14.281 12.953 1 96.5 61 LYS B N 1
ATOM 1422 C CA . LYS B 1 61 ? 1.749 14.789 14.312 1 96.5 61 LYS B CA 1
ATOM 1423 C C . LYS B 1 61 ? 1.091 16.156 14.469 1 96.5 61 LYS B C 1
ATOM 1425 O O . LYS B 1 61 ? 0.845 16.844 13.484 1 96.5 61 LYS B O 1
ATOM 1430 N N . ASP B 1 62 ? 0.702 16.422 15.617 1 97.12 62 ASP B N 1
ATOM 1431 C CA . ASP B 1 62 ? 0.16 17.766 15.859 1 97.12 62 ASP B CA 1
ATOM 1432 C C . ASP B 1 62 ? 0.919 18.469 16.984 1 97.12 62 ASP B C 1
ATOM 1434 O O . ASP B 1 62 ? 1.56 17.812 17.812 1 97.12 62 ASP B O 1
ATOM 1438 N N . ARG B 1 63 ? 0.938 19.719 16.969 1 97.06 63 ARG B N 1
ATOM 1439 C CA . ARG B 1 63 ? 1.417 20.562 18.047 1 97.06 63 ARG B CA 1
ATOM 1440 C C . ARG B 1 63 ? 0.45 21.719 18.312 1 97.06 63 ARG B C 1
ATOM 1442 O O . ARG B 1 63 ? -0.263 22.156 17.406 1 97.06 63 ARG B O 1
ATOM 1449 N N . THR B 1 64 ? 0.365 22.125 19.531 1 97.31 64 THR B N 1
ATOM 1450 C CA . THR B 1 64 ? -0.503 23.234 19.906 1 97.31 64 THR B CA 1
ATOM 1451 C C . THR B 1 64 ? 0.235 24.562 19.781 1 97.31 64 THR B C 1
ATOM 1453 O O . THR B 1 64 ? 1.338 24.719 20.312 1 97.31 64 THR B O 1
ATOM 1456 N N . LEU B 1 65 ? -0.378 25.422 19.078 1 96.69 65 LEU B N 1
ATOM 1457 C CA . LEU B 1 65 ? 0.171 26.766 18.906 1 96.69 65 LEU B CA 1
ATOM 1458 C C . LEU B 1 65 ? -0.796 27.828 19.438 1 96.69 65 LEU B C 1
ATOM 1460 O O . LEU B 1 65 ? -1.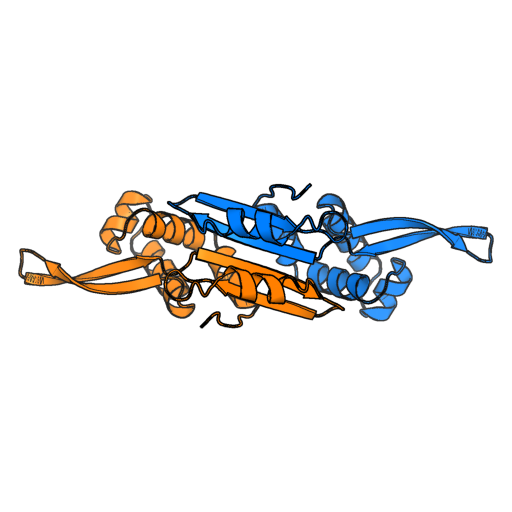97 27.531 19.688 1 96.69 65 LEU B O 1
ATOM 1464 N N . VAL B 1 66 ? -0.284 29.016 19.75 1 95.81 66 VAL B N 1
ATOM 1465 C CA . VAL B 1 66 ? -1.093 30.125 20.25 1 95.81 66 VAL B CA 1
ATOM 1466 C C . VAL B 1 66 ? -1.201 31.203 19.172 1 95.81 66 VAL B C 1
ATOM 1468 O O . VAL B 1 66 ? -0.186 31.688 18.656 1 95.81 66 VAL B O 1
ATOM 1471 N N . ALA B 1 67 ? -2.383 31.562 18.875 1 93.56 67 ALA B N 1
ATOM 1472 C CA . ALA B 1 67 ? -2.646 32.594 17.875 1 93.56 67 ALA B CA 1
ATOM 1473 C C . ALA B 1 67 ? -2.471 34 18.453 1 93.56 67 ALA B C 1
ATOM 1475 O O . ALA B 1 67 ? -2.295 34.156 19.656 1 93.56 67 ALA B O 1
ATOM 1476 N N . ASP B 1 68 ? -2.465 34.969 17.484 1 93.12 68 ASP B N 1
ATOM 1477 C CA . ASP B 1 68 ? -2.287 36.375 17.891 1 93.12 68 ASP B CA 1
ATOM 1478 C C . ASP B 1 68 ? -3.363 36.781 18.891 1 93.12 68 ASP B C 1
ATOM 1480 O O . ASP B 1 68 ? -3.121 37.625 19.75 1 93.12 68 ASP B O 1
ATOM 1484 N N . ASP B 1 69 ? -4.5 36.219 18.781 1 93.56 69 ASP B N 1
ATOM 1485 C CA . ASP B 1 69 ? -5.609 36.562 19.656 1 93.56 69 ASP B CA 1
ATOM 1486 C C . ASP B 1 69 ? -5.559 35.781 20.969 1 93.56 69 ASP B C 1
ATOM 1488 O O . ASP B 1 69 ? -6.465 35.875 21.797 1 93.56 69 ASP B O 1
ATOM 1492 N N . GLY B 1 70 ? -4.566 35 21.125 1 94.12 70 GLY B N 1
ATOM 1493 C CA . GLY B 1 70 ? -4.363 34.25 22.359 1 94.12 70 GLY B CA 1
ATOM 1494 C C . GLY B 1 70 ? -4.973 32.875 22.344 1 94.12 70 GLY B C 1
ATOM 1495 O O . GLY B 1 70 ? -4.742 32.062 23.25 1 94.12 70 GLY B O 1
ATOM 1496 N N . ASN B 1 71 ? -5.742 32.625 21.234 1 95 71 ASN B N 1
ATOM 1497 C CA . ASN B 1 71 ? -6.383 31.328 21.172 1 95 71 ASN B CA 1
ATOM 1498 C C . ASN B 1 71 ? -5.391 30.234 20.766 1 95 71 ASN B C 1
ATOM 1500 O O . ASN B 1 71 ? -4.484 30.469 19.969 1 95 71 ASN B O 1
ATOM 1504 N N . HIS B 1 72 ? -5.621 29.062 21.469 1 96.56 72 HIS B N 1
ATOM 1505 C CA . HIS B 1 72 ? -4.809 27.906 21.125 1 96.56 72 HIS B CA 1
ATOM 1506 C C . HIS B 1 72 ? -5.379 27.172 19.906 1 96.56 72 HIS B C 1
ATOM 1508 O O . HIS B 1 72 ? -6.598 27.109 19.734 1 96.56 72 HIS B O 1
ATOM 1514 N N . TYR B 1 73 ? -4.504 26.703 19.062 1 95.81 73 TYR B N 1
ATOM 1515 C CA . TYR B 1 73 ? -4.957 25.859 17.969 1 95.81 73 TYR B CA 1
ATOM 1516 C C . TYR B 1 73 ? -3.932 24.781 17.641 1 95.81 73 TYR B C 1
ATOM 1518 O O . TYR B 1 73 ? -2.766 24.891 18.031 1 95.81 73 TYR B O 1
ATOM 1526 N N . LYS B 1 74 ? -4.402 23.766 16.922 1 97.31 74 LYS B N 1
ATOM 1527 C CA . LYS B 1 74 ? -3.525 22.656 16.547 1 97.31 74 LYS B CA 1
ATOM 1528 C C . LYS B 1 74 ? -2.984 22.844 15.125 1 97.31 74 LYS B C 1
ATOM 1530 O O . LYS B 1 74 ? -3.723 23.234 14.219 1 97.31 74 LYS B O 1
ATOM 1535 N N . GLU B 1 75 ? -1.713 22.594 15.031 1 98.38 75 GLU B N 1
ATOM 1536 C CA . GLU B 1 75 ? -1.079 22.5 13.719 1 98.38 75 GLU B CA 1
ATOM 1537 C C . GLU B 1 75 ? -0.596 21.078 13.438 1 98.38 75 GLU B C 1
ATOM 1539 O O . GLU B 1 75 ? 0.059 20.469 14.281 1 98.38 75 GLU B O 1
ATOM 1544 N N . TYR B 1 76 ? -0.895 20.625 12.273 1 98.38 76 TYR B N 1
ATOM 1545 C CA . TYR B 1 76 ? -0.562 19.25 11.914 1 98.38 76 TYR B CA 1
ATOM 1546 C C . TYR B 1 76 ? 0.619 19.219 10.953 1 98.38 76 TYR B C 1
ATOM 1548 O O . TYR B 1 76 ? 0.721 20.047 10.047 1 98.38 76 TYR B O 1
ATOM 1556 N N . THR B 1 77 ? 1.495 18.266 11.18 1 97.12 77 THR B N 1
ATOM 1557 C CA . THR B 1 77 ? 2.652 18.031 10.32 1 97.12 77 THR B CA 1
ATOM 1558 C C . THR B 1 77 ? 2.699 16.578 9.852 1 97.12 77 THR B C 1
ATOM 1560 O O . THR B 1 77 ? 2.166 15.695 10.523 1 97.12 77 THR B O 1
ATOM 1563 N N . CYS B 1 78 ? 3.316 16.438 8.742 1 95.94 78 CYS B N 1
ATOM 1564 C CA . CYS B 1 78 ? 3.432 15.102 8.18 1 95.94 78 CYS B CA 1
ATOM 1565 C C . CYS B 1 78 ? 4.414 14.258 8.984 1 95.94 78 CYS B C 1
ATOM 1567 O O . CYS B 1 78 ? 5.48 14.742 9.367 1 95.94 78 CYS B O 1
ATOM 1569 N N . ASN B 1 79 ? 4.109 13.07 9.266 1 94.25 79 ASN B N 1
ATOM 1570 C CA . ASN B 1 79 ? 4.969 12.086 9.914 1 94.25 79 ASN B CA 1
ATOM 1571 C C . ASN B 1 79 ? 5.055 10.797 9.102 1 94.25 79 ASN B C 1
ATOM 1573 O O . ASN B 1 79 ? 5.012 9.703 9.664 1 94.25 79 ASN B O 1
ATOM 1577 N N . PHE B 1 80 ? 5.082 10.969 7.828 1 92.31 80 PHE B N 1
ATOM 1578 C CA . PHE B 1 80 ? 5.121 9.859 6.875 1 92.31 80 PHE B CA 1
ATOM 1579 C C . PHE B 1 80 ? 6.113 10.156 5.754 1 92.31 80 PHE B C 1
ATOM 1581 O O . PHE B 1 80 ? 6.125 11.258 5.199 1 92.31 80 PHE B O 1
ATOM 1588 N N . ASN B 1 81 ? 6.879 9.219 5.473 1 90.44 81 ASN B N 1
ATOM 1589 C CA . ASN B 1 81 ? 7.781 9.297 4.328 1 90.44 81 ASN B CA 1
ATOM 1590 C C . ASN B 1 81 ? 7.434 8.25 3.271 1 90.44 81 ASN B C 1
ATOM 1592 O O . ASN B 1 81 ? 7.203 8.586 2.109 1 90.44 81 ASN B O 1
ATOM 1596 N N . SER B 1 82 ? 7.355 7.027 3.77 1 90.75 82 SER B N 1
ATOM 1597 C CA . SER B 1 82 ? 7.078 5.938 2.84 1 90.75 82 SER B CA 1
ATOM 1598 C C . SER B 1 82 ? 6.559 4.703 3.574 1 90.75 82 SER B C 1
ATOM 1600 O O . SER B 1 82 ? 6.73 4.582 4.789 1 90.75 82 SER B O 1
ATOM 1602 N N . THR B 1 83 ? 5.938 3.889 2.867 1 91.31 83 THR B N 1
ATOM 1603 C CA . THR B 1 83 ? 5.578 2.557 3.348 1 91.31 83 THR B CA 1
ATOM 1604 C C . THR B 1 83 ? 6.027 1.486 2.357 1 91.31 83 THR B C 1
ATOM 1606 O O . THR B 1 83 ? 5.934 1.68 1.143 1 91.31 83 THR B O 1
ATOM 1609 N N . VAL B 1 84 ? 6.531 0.434 2.871 1 90 84 VAL B N 1
ATOM 1610 C CA . VAL B 1 84 ? 6.961 -0.711 2.074 1 90 84 VAL B CA 1
ATOM 1611 C C . VAL B 1 84 ? 6.109 -1.931 2.426 1 90 84 VAL B C 1
ATOM 1613 O O . VAL B 1 84 ? 5.953 -2.268 3.602 1 90 84 VAL B O 1
ATOM 1616 N N . ILE B 1 85 ? 5.551 -2.486 1.46 1 92.31 85 ILE B N 1
ATOM 1617 C CA . ILE B 1 85 ? 4.891 -3.779 1.592 1 92.31 85 ILE B CA 1
ATOM 1618 C C . ILE B 1 85 ? 5.703 -4.852 0.87 1 92.31 85 ILE B C 1
ATOM 1620 O O . ILE B 1 85 ? 5.918 -4.766 -0.341 1 92.31 85 ILE B O 1
ATOM 1624 N N . SER B 1 86 ? 6.152 -5.805 1.57 1 92.31 86 SER B N 1
ATOM 1625 C CA . SER B 1 86 ? 6.98 -6.855 0.986 1 92.31 86 SER B CA 1
ATOM 1626 C C . SER B 1 86 ? 6.336 -8.227 1.164 1 92.31 86 SER B C 1
ATOM 1628 O O . SER B 1 86 ? 5.598 -8.453 2.125 1 92.31 86 SER B O 1
ATOM 1630 N N . LEU B 1 87 ? 6.578 -9.016 0.246 1 93.25 87 LEU B N 1
ATOM 1631 C CA . LEU B 1 87 ? 6.102 -10.391 0.287 1 93.25 87 LEU B CA 1
ATOM 1632 C C . LEU B 1 87 ? 7.262 -11.375 0.15 1 93.25 87 LEU B C 1
ATOM 1634 O O . LEU B 1 87 ? 8.078 -11.258 -0.768 1 93.25 87 LEU B O 1
ATOM 1638 N N . ASP B 1 88 ? 7.414 -12.281 1.147 1 89.88 88 ASP B N 1
ATOM 1639 C CA . ASP B 1 88 ? 8.406 -13.352 1.136 1 89.88 88 ASP B CA 1
ATOM 1640 C C . ASP B 1 88 ? 7.812 -14.656 1.65 1 89.88 88 ASP B C 1
ATOM 1642 O O . ASP B 1 88 ? 7.438 -14.758 2.822 1 89.88 88 ASP B O 1
ATOM 1646 N N . ASP B 1 89 ? 7.789 -15.656 0.798 1 89.81 89 ASP B N 1
ATOM 1647 C CA . ASP B 1 89 ? 7.309 -16.984 1.157 1 89.81 89 ASP B CA 1
ATOM 1648 C C . ASP B 1 89 ? 5.922 -16.922 1.794 1 89.81 89 ASP B C 1
ATOM 1650 O O . ASP B 1 89 ? 5.703 -17.453 2.885 1 89.81 89 ASP B O 1
ATOM 1654 N N . ASP B 1 90 ? 5.004 -16.234 1.31 1 92.88 90 ASP B N 1
ATOM 1655 C CA . ASP B 1 90 ? 3.582 -16.141 1.62 1 92.88 90 ASP B CA 1
ATOM 1656 C C . ASP B 1 90 ? 3.338 -15.164 2.773 1 92.88 90 ASP B C 1
ATOM 1658 O O . ASP B 1 90 ? 2.215 -15.055 3.273 1 92.88 90 ASP B O 1
ATOM 1662 N N . GLU B 1 91 ? 4.398 -14.516 3.234 1 93.31 91 GLU B N 1
ATOM 1663 C CA . GLU B 1 91 ? 4.258 -13.602 4.363 1 93.31 91 GLU B CA 1
ATOM 1664 C C . GLU B 1 91 ? 4.426 -12.148 3.924 1 93.31 91 GLU B C 1
ATOM 1666 O O . GLU B 1 91 ? 5.438 -11.789 3.318 1 93.31 91 GLU B O 1
ATOM 1671 N N . TYR B 1 92 ? 3.396 -11.445 4.266 1 93.44 92 TYR B N 1
ATOM 1672 C CA . TYR B 1 92 ? 3.482 -10.008 4.031 1 93.44 92 TYR B CA 1
ATOM 1673 C C . TYR B 1 92 ? 4.094 -9.297 5.23 1 93.44 92 TYR B C 1
ATOM 1675 O O . TYR B 1 92 ? 3.797 -9.633 6.379 1 93.44 92 TYR B O 1
ATOM 1683 N N . ASP B 1 93 ? 4.945 -8.398 4.934 1 91.81 93 ASP B N 1
ATOM 1684 C CA . ASP B 1 93 ? 5.473 -7.48 5.941 1 91.81 93 ASP B CA 1
ATOM 1685 C C . ASP B 1 93 ? 5.281 -6.027 5.516 1 91.81 93 ASP B C 1
ATOM 1687 O O . ASP B 1 93 ? 5.488 -5.684 4.348 1 91.81 93 ASP B O 1
ATOM 1691 N N . VAL B 1 94 ? 4.875 -5.258 6.457 1 91.88 94 VAL B N 1
ATOM 1692 C CA . VAL B 1 94 ? 4.633 -3.85 6.164 1 91.88 94 VAL B CA 1
ATOM 1693 C C . VAL B 1 94 ? 5.461 -2.977 7.102 1 91.88 94 VAL B C 1
ATOM 1695 O O . VAL B 1 94 ? 5.426 -3.156 8.32 1 91.88 94 VAL B O 1
ATOM 1698 N N . ARG B 1 95 ? 6.121 -2.051 6.531 1 89.56 95 ARG B N 1
ATOM 1699 C CA . ARG B 1 95 ? 6.891 -1.084 7.309 1 89.56 95 ARG B CA 1
ATOM 1700 C C . ARG B 1 95 ? 6.57 0.344 6.879 1 89.56 95 ARG B C 1
ATOM 1702 O O . ARG B 1 95 ? 6.418 0.619 5.688 1 89.56 95 ARG B O 1
ATOM 1709 N N . ILE B 1 96 ? 6.391 1.133 7.848 1 89.81 96 ILE B N 1
ATOM 1710 C CA . ILE B 1 96 ? 6.207 2.557 7.59 1 89.81 96 ILE B CA 1
ATOM 1711 C C . ILE B 1 96 ? 7.461 3.324 8 1 89.81 96 ILE B C 1
ATOM 1713 O O . ILE B 1 96 ? 7.977 3.137 9.102 1 89.81 96 ILE B O 1
ATOM 1717 N N . PHE B 1 97 ? 7.879 4.137 7.117 1 87.19 97 PHE B N 1
ATOM 1718 C CA . PHE B 1 97 ? 9.031 4.984 7.398 1 87.19 97 PHE B CA 1
ATOM 1719 C C . PHE B 1 97 ? 8.594 6.426 7.625 1 87.19 97 PHE B C 1
ATOM 1721 O O . PHE B 1 97 ? 7.793 6.969 6.863 1 87.19 97 PHE B O 1
ATOM 1728 N N . ARG B 1 98 ? 9.125 6.898 8.672 1 87.19 98 ARG B N 1
ATOM 1729 C CA . ARG B 1 98 ? 8.758 8.258 9.062 1 87.19 98 ARG B CA 1
ATOM 1730 C C . ARG B 1 98 ? 9.961 9.195 8.977 1 87.19 98 ARG B C 1
ATOM 1732 O O . ARG B 1 98 ? 11.102 8.742 8.867 1 87.19 98 ARG B O 1
ATOM 1739 N N . GLU B 1 99 ? 9.617 10.453 8.945 1 72.94 99 GLU B N 1
ATOM 1740 C CA . GLU B 1 99 ? 10.664 11.461 8.812 1 72.94 99 GLU B CA 1
ATOM 1741 C C . GLU B 1 99 ? 11.703 11.32 9.922 1 72.94 99 GLU B C 1
ATOM 1743 O O . GLU B 1 99 ? 12.906 11.477 9.672 1 72.94 99 GLU B O 1
ATOM 1748 N N . GLU B 1 100 ? 11.273 11.031 11.102 1 71.75 100 GLU B N 1
ATOM 1749 C CA . GLU B 1 100 ? 12.164 11 12.258 1 71.75 100 GLU B CA 1
ATOM 1750 C C . GLU B 1 100 ? 12.938 9.68 12.32 1 71.75 100 GLU B C 1
ATOM 1752 O O . GLU B 1 100 ? 13.938 9.578 13.039 1 71.75 100 GLU B O 1
ATOM 1757 N N . ASN B 1 101 ? 12.5 8.727 11.844 1 62.66 101 ASN B N 1
ATOM 1758 C CA . ASN B 1 101 ? 13.117 7.41 11.992 1 62.66 101 ASN B CA 1
ATOM 1759 C C . ASN B 1 101 ? 13.812 6.973 10.711 1 62.66 101 ASN B C 1
ATOM 1761 O O . ASN B 1 101 ? 13.781 5.793 10.352 1 62.66 101 ASN B O 1
ATOM 1765 N N . LEU B 1 102 ? 14.078 7.891 9.992 1 57.47 102 LEU B N 1
ATOM 1766 C CA . LEU B 1 102 ? 14.789 7.426 8.805 1 57.47 102 LEU B CA 1
ATOM 1767 C C . LEU B 1 102 ? 16.141 6.816 9.18 1 57.47 102 LEU B C 1
ATOM 1769 O O . LEU B 1 102 ? 17 7.508 9.719 1 57.47 102 LEU B O 1
ATOM 1773 N N . PRO B 1 103 ? 16.156 5.535 9.82 1 53.31 103 PRO B N 1
ATOM 1774 C CA . PRO B 1 103 ? 17.516 5.008 10.008 1 53.31 103 PRO B CA 1
ATOM 1775 C C . PRO B 1 103 ? 18.438 5.32 8.836 1 53.31 103 PRO B C 1
ATOM 1777 O O . PRO B 1 103 ? 18 5.871 7.824 1 53.31 103 PRO B O 1
ATOM 1780 N N . ASP B 1 104 ? 19.797 4.801 9.227 1 52.84 104 ASP B N 1
ATOM 1781 C CA . ASP B 1 104 ? 20.438 4.617 7.93 1 52.84 104 ASP B CA 1
ATOM 1782 C C . ASP B 1 104 ? 19.531 3.842 6.977 1 52.84 104 ASP B C 1
ATOM 1784 O O . ASP B 1 104 ? 19.453 2.613 7.055 1 52.84 104 ASP B O 1
ATOM 1788 N N . ARG B 1 105 ? 18.344 4.312 6.824 1 51.12 105 ARG B N 1
ATOM 1789 C CA . ARG B 1 105 ? 17.203 3.881 6.023 1 51.12 105 ARG B CA 1
ATOM 1790 C C . ARG B 1 105 ? 17.625 2.834 4.996 1 51.12 105 ARG B C 1
ATOM 1792 O O . ARG B 1 105 ? 16.891 1.877 4.746 1 51.12 105 ARG B O 1
ATOM 1799 N N . PHE B 1 106 ? 18.766 2.938 4.695 1 57.41 106 PHE B N 1
ATOM 1800 C CA . PHE B 1 106 ? 19.266 2.055 3.652 1 57.41 106 PHE B CA 1
ATOM 1801 C C . PHE B 1 106 ? 19.359 0.619 4.152 1 57.41 106 PHE B C 1
ATOM 1803 O O . PHE B 1 106 ? 18.938 -0.312 3.461 1 57.41 106 PHE B O 1
ATOM 1810 N N . THR B 1 107 ? 19.891 0.553 5.25 1 61.25 107 THR B N 1
ATOM 1811 C CA . THR B 1 107 ? 20.141 -0.801 5.73 1 61.25 107 THR B CA 1
ATOM 1812 C C . THR B 1 107 ? 18.828 -1.507 6.07 1 61.25 107 THR B C 1
ATOM 1814 O O . THR B 1 107 ? 18.656 -2.68 5.742 1 61.25 107 THR B O 1
ATOM 1817 N N . GLN B 1 108 ? 17.938 -0.847 6.625 1 61.56 108 GLN B N 1
ATOM 1818 C CA . GLN B 1 108 ? 16.688 -1.476 7.027 1 61.56 108 GLN B CA 1
ATOM 1819 C C . GLN B 1 108 ? 15.82 -1.796 5.812 1 61.56 108 GLN B C 1
ATOM 1821 O O . GLN B 1 108 ? 15.211 -2.865 5.742 1 61.56 108 GLN B O 1
ATOM 1826 N N . LEU B 1 109 ? 15.805 -0.837 5.043 1 62.34 109 LEU B N 1
ATOM 1827 C CA . LEU B 1 109 ? 15.07 -1.076 3.809 1 62.34 109 LEU B CA 1
ATOM 1828 C C . LEU B 1 109 ? 15.633 -2.279 3.059 1 62.34 109 LEU B C 1
ATOM 1830 O O . LEU B 1 109 ? 14.875 -3.086 2.512 1 62.34 109 LEU B O 1
ATOM 1834 N N . TRP B 1 110 ? 16.906 -2.314 3.273 1 65.12 110 TRP B N 1
ATOM 1835 C CA . TRP B 1 110 ? 17.594 -3.439 2.652 1 65.12 110 TRP B CA 1
ATOM 1836 C C . TRP B 1 110 ? 17.078 -4.766 3.219 1 65.12 110 TRP B C 1
ATOM 1838 O O . TRP B 1 110 ? 16.812 -5.703 2.467 1 65.12 110 TRP B O 1
ATOM 1848 N N . ASP B 1 111 ? 17 -4.762 4.398 1 65.69 111 ASP B N 1
ATOM 1849 C CA . ASP B 1 111 ? 16.547 -5.969 5.082 1 65.69 111 ASP B CA 1
ATOM 1850 C C . ASP B 1 111 ? 15.094 -6.285 4.734 1 65.69 111 ASP B C 1
ATOM 1852 O O . ASP B 1 111 ? 14.734 -7.453 4.559 1 65.69 111 ASP B O 1
ATOM 1856 N N . GLU B 1 112 ? 14.383 -5.273 4.602 1 62.31 112 GLU B N 1
ATOM 1857 C CA . GLU B 1 112 ? 12.945 -5.438 4.398 1 62.31 112 GLU B CA 1
ATOM 1858 C C . GLU B 1 112 ? 12.633 -5.875 2.971 1 62.31 112 GLU B C 1
ATOM 1860 O O . GLU B 1 112 ? 11.656 -6.586 2.734 1 62.31 112 GLU B O 1
ATOM 1865 N N . LEU B 1 113 ? 13.445 -5.441 2.223 1 62.5 113 LEU B N 1
ATOM 1866 C CA . LEU B 1 113 ? 13.234 -5.832 0.833 1 62.5 113 LEU B CA 1
ATOM 1867 C C . LEU B 1 113 ? 13.719 -7.262 0.596 1 62.5 113 LEU B C 1
ATOM 1869 O O . LEU B 1 113 ? 13.445 -7.848 -0.452 1 62.5 113 LEU B O 1
ATOM 1873 N N . GLY B 1 114 ? 14.109 -7.926 1.763 1 57.16 114 GLY B N 1
ATOM 1874 C CA . GLY B 1 114 ? 14.469 -9.336 1.716 1 57.16 114 GLY B CA 1
ATOM 1875 C C . GLY B 1 114 ? 15.656 -9.617 0.816 1 57.16 114 GLY B C 1
ATOM 1876 O O . GLY B 1 114 ? 15.766 -10.711 0.254 1 57.16 114 GLY B O 1
ATOM 1877 N N . VAL B 1 115 ? 16.375 -8.625 0.453 1 50.75 115 VAL B N 1
ATOM 1878 C CA . VAL B 1 115 ? 17.578 -8.9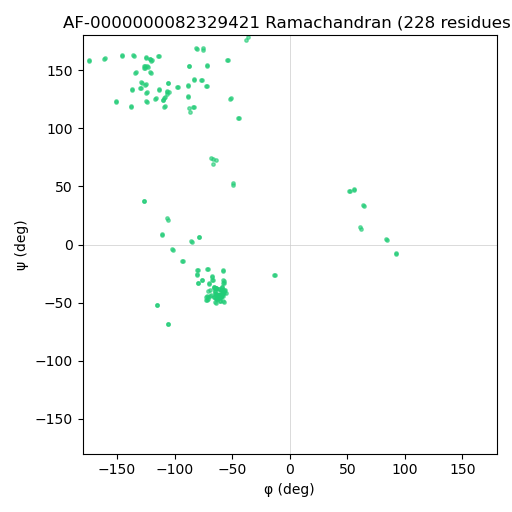3 -0.33 1 50.75 115 VAL B CA 1
ATOM 1879 C C . VAL B 1 115 ? 18.578 -9.68 0.539 1 50.75 115 VAL B C 1
ATOM 1881 O O . VAL B 1 115 ? 19.031 -9.156 1.562 1 50.75 115 VAL B O 1
ATOM 1884 N N . LYS B 1 116 ? 18.219 -10.992 0.792 1 43.22 116 LYS B N 1
ATOM 1885 C CA . LYS B 1 116 ? 19.281 -11.797 1.391 1 43.22 116 LYS B CA 1
ATOM 1886 C C . LYS B 1 116 ? 20.469 -11.938 0.44 1 43.22 116 LYS B C 1
ATOM 1888 O O . LYS B 1 116 ? 20.281 -11.992 -0.779 1 43.22 116 LYS B O 1
#

Foldseek 3Di:
DFDWDDPVLCCQQVVDPLNVQLLVVQAVPKAFLVVSCVVVVHDSVSSVVSVVSCVVSPQKDWDWDADPVRDITIIIHGFFDDKDWEDDPRDIIITTDGPVPCPVVVVVVCVNNVPD/DFDWDDPVLCCQQVVDPLNVQLLVVQAVPKAFLVVSCVVVVHDSVSSVVSVVSCVVSPQKDWDWDADPVRDITIIIHGFFDDKDWEDDPNDIIITTDGPVPCPVVVVVVCVNNVPD

Nearest PDB structures (foldseek):
  2p4w-assembly1_A  TM=7.314E-01  e=1.342E-04  Pyrococcus furiosus
  2cwe-assembly1_A  TM=8.675E-01  e=1.183E-03  Pyrococcus horikoshii OT3
  7p6f-assembly1_BBB  TM=8.584E-01  e=8.230E-04  Streptomyces griseus
  2kko-assembly1_A  TM=8.494E-01  e=6.831E-03  Mycobacterium tuberculosis variant bovis
  3r0a-assembly1_A  TM=5.552E-01  e=1.183E-03  Methanosarcina mazei

InterPro domains:
  IPR011991 ArsR-like helix-turn-helix domain [cd00090] (11-63)
  IPR036388 Winged helix-like DNA-binding domain superfamily [G3DSA:1.10.10.10] (4-104)
  IPR036390 Winged helix DNA-binding domain superfamily [SSF46785] (6-81)

Solvent-accessible surface area (backbone atoms only — not comparable to full-atom values): 12277 Å² total; per-residue (Å²): 108,70,42,80,45,54,66,65,59,46,48,66,37,68,59,29,65,68,36,38,51,52,48,23,49,22,46,58,44,60,38,29,60,66,54,46,15,66,75,68,71,48,53,56,69,60,40,49,55,35,50,51,55,34,40,77,67,53,37,33,46,74,48,80,43,70,44,98,86,65,47,74,45,57,34,32,33,53,30,55,33,32,36,39,42,22,50,57,70,49,40,77,46,28,38,42,36,27,71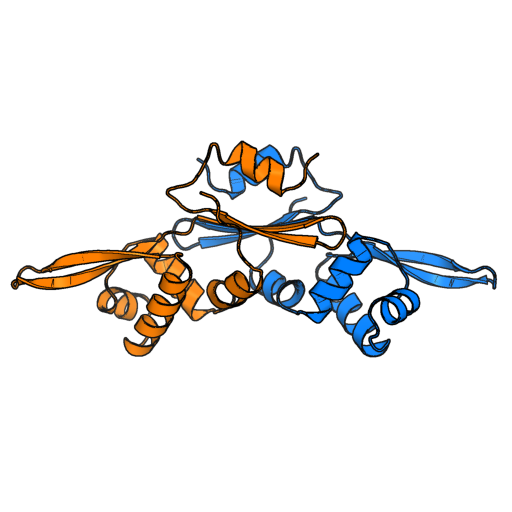,86,34,57,53,79,43,61,60,55,50,37,55,59,68,57,68,119,108,68,41,78,45,55,67,65,59,47,48,65,38,68,57,29,64,67,34,39,50,52,48,23,48,22,47,59,44,61,38,28,60,66,54,46,16,65,75,66,73,47,53,56,70,61,40,49,54,34,50,49,55,34,42,79,67,53,38,32,46,72,47,83,44,69,44,98,86,65,48,74,44,56,34,32,34,53,30,54,32,32,36,39,41,23,49,58,72,49,38,76,46,29,37,42,36,27,71,88,34,57,52,80,42,60,59,54,51,38,56,58,68,56,67,120

Radius of gyration: 20.46 Å; Cα contacts (8 Å, |Δi|>4): 419; chains: 2; bounding box: 37×73×45 Å

Organism: NCBI:txid2816475

Secondary structure (DSSP, 8-state):
--EEE-HHHHHHHTTSHHHHHHHHHHHHS-B-HHHHHHHHT--HHHHHHHHHHHHHTTSEEEEEEE-TTS-EEEEEEE---EEEEEEETTEEEEEEE-STT--SHHHHHHHHTT--/--EEE-HHHHHHHTTSHHHHHHHHHHHHS-B-HHHHHHHHT--HHHHHHHHHHHHHTTSEEEEEEE-TTS-EEEEEEE---EEEEEEETTEEEEEEE-STT--SHHHHHHHHTT--

Sequence (232 aa):
MDDESSIEEVLNTIGDEHARTVLASVSREPGSAKELADRLDLSRPTIYRRLELLQENDLIKDRTLVADDGNHYKEYTCNFNSTVISLDDDEYDVRIFREENLPDRFTQLWDELGVKMDDESSIEEVLNTIGDEHARTVLASVSREPGSAKELADRLDLSRPTIYRRLELLQENDLIKDRTLVADDGNHYKEYTCNFNSTVISLDDDEYDVRIFREENLPDRFTQLWDELGVK

pLDDT: mean 87.86, std 14.36, range [42.19, 98.44]